Protein AF-A0A453MR40-F1 (afdb_monomer_lite)

Foldseek 3Di:
DLQVDPVLVVLLCVVPVCVVVADCVPFQVLLVVVLVVLVQDSVLSNVLCSLPVVSRRPDSVVLVVQLVVCVVLVAGRNPPCSSVLSSLCVPDDPVLQVVLLVLCCVLLVADSVLSSVLCNQCVNSSVDDSVVVNVLSVVLVVVVVVVVPDDDDDDDDDDDDDPNCSVNVSSVVRVDDDDPPPDDDDDDDD

Secondary structure (DSSP, 8-state):
--SSSHHHHHHHHHH-GGGTTS-IIIIIHHHHHHHHHTT--HHHHHHHHHH-THHHHS-HHHHHHHHHHHHHTT--TT-TTHHHHHHHHTT--HHHHHHHHHHHHHHHT--HHHHHHHHHH-GGGGGS-HHHHHHHHHHHHHHHHHTTT--S---------SSHHHHHHHHHHHTT--------------

Sequence (190 aa):
ALFGSSGKLLRVLDRSPYILSSNLERVVKPNAAFLRECRIGACDIAKLCVAQPRMLTSNVERVRAMAARAEGLGVPRGSRMFWRMLNALAFLREKDITAKVEYLKDTFRWSDAEVGIALCKAPMVLALSKDLLQRKSEFLISESCCQRRYSWRSSYAPTRKLHHNSLKTMQQRAKGKCRLDSDLHEARPV

Radius of gyration: 20.26 Å; chains: 1; bounding box: 56×51×45 Å

pLDDT: mean 71.68, std 19.92, range [25.48, 92.0]

InterPro domains:
  IPR003690 Trans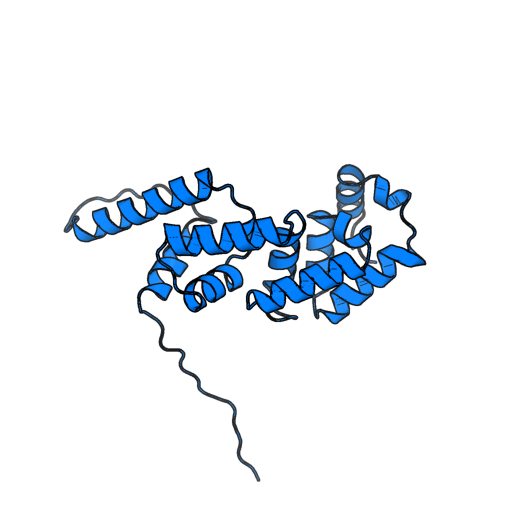cription termination factor, mitochondrial/chloroplastic [PF02536] (8-143)
  IPR003690 Transcription termination factor, mitochondrial/chloroplastic [PTHR13068] (3-143)
  IPR038538 MTERF superfamily, mitochondrial/chloroplastic [G3DSA:1.25.70.10] (2-182)

Structure (mmCIF, N/CA/C/O backbone):
data_AF-A0A453MR40-F1
#
_entry.id   AF-A0A453MR40-F1
#
loop_
_atom_site.group_PDB
_atom_site.id
_atom_site.type_symbol
_atom_site.label_atom_id
_atom_site.label_alt_id
_atom_site.label_comp_id
_atom_site.label_asym_id
_atom_site.label_entity_id
_atom_site.label_seq_id
_atom_site.pdbx_PDB_ins_code
_atom_site.Cartn_x
_atom_site.Cartn_y
_atom_site.Cartn_z
_atom_site.occupancy
_atom_site.B_iso_or_equiv
_atom_site.auth_seq_id
_atom_site.auth_comp_id
_atom_site.auth_asym_id
_atom_site.auth_atom_id
_atom_site.pdbx_PDB_model_num
ATOM 1 N N . ALA A 1 1 ? 4.589 2.406 -22.417 1.00 56.72 1 ALA A N 1
ATOM 2 C CA . ALA A 1 1 ? 5.678 2.913 -21.548 1.00 56.72 1 ALA A CA 1
ATOM 3 C C . ALA A 1 1 ? 5.191 3.054 -20.099 1.00 56.72 1 ALA A C 1
ATOM 5 O O . ALA A 1 1 ? 4.083 3.538 -19.907 1.00 56.72 1 ALA A O 1
ATOM 6 N N . LEU A 1 2 ? 5.976 2.632 -19.093 1.00 63.44 2 LEU A N 1
ATOM 7 C CA . LEU A 1 2 ? 5.562 2.563 -17.672 1.00 63.44 2 LEU A CA 1
ATOM 8 C C . LEU A 1 2 ? 5.270 3.940 -17.043 1.00 63.44 2 LEU A C 1
ATOM 10 O O . LEU A 1 2 ? 4.328 4.082 -16.271 1.00 63.44 2 LEU A O 1
ATOM 14 N N . PHE A 1 3 ? 6.053 4.962 -17.397 1.00 61.25 3 PHE A N 1
ATOM 15 C CA . PHE A 1 3 ? 5.954 6.292 -16.784 1.00 61.25 3 PHE A CA 1
ATOM 16 C C . PHE A 1 3 ? 5.063 7.268 -17.555 1.00 61.25 3 PHE A C 1
ATOM 18 O O . PHE A 1 3 ? 4.710 8.316 -17.020 1.00 61.25 3 PHE A O 1
ATOM 25 N N . GLY A 1 4 ? 4.667 6.938 -18.788 1.00 60.25 4 GLY A N 1
ATOM 26 C CA . GLY A 1 4 ? 3.773 7.736 -19.640 1.00 60.25 4 GLY A CA 1
ATOM 27 C C . GLY A 1 4 ? 4.265 9.143 -20.031 1.00 60.25 4 GLY A C 1
ATOM 28 O O . GLY A 1 4 ? 3.727 9.707 -20.971 1.00 60.25 4 GLY A O 1
ATOM 29 N N . SER A 1 5 ? 5.256 9.720 -19.339 1.00 76.12 5 SER A N 1
ATOM 30 C CA . SER A 1 5 ? 5.838 11.046 -19.590 1.00 76.12 5 SER A CA 1
ATOM 31 C C . SER A 1 5 ? 7.252 11.148 -19.000 1.00 76.12 5 SER A C 1
ATOM 33 O O . SER A 1 5 ? 7.517 10.606 -17.922 1.00 76.12 5 SER A O 1
ATOM 35 N N . SER A 1 6 ? 8.136 11.894 -19.671 1.00 72.44 6 SER A N 1
ATOM 36 C CA . SER A 1 6 ? 9.500 12.213 -19.219 1.00 72.44 6 SER A CA 1
ATOM 37 C C . SER A 1 6 ? 9.524 12.956 -17.878 1.00 72.44 6 SER A C 1
ATOM 39 O O . SER A 1 6 ? 10.352 12.654 -17.025 1.00 72.44 6 SER A O 1
ATOM 41 N N . GLY A 1 7 ? 8.558 13.841 -17.614 1.00 75.75 7 GLY A N 1
ATOM 42 C CA . GLY A 1 7 ? 8.479 14.565 -16.338 1.00 75.75 7 GLY A CA 1
ATOM 43 C C . GLY A 1 7 ? 8.205 13.658 -15.130 1.00 75.75 7 GLY A C 1
ATOM 44 O O . GLY A 1 7 ? 8.692 13.913 -14.030 1.00 75.75 7 GLY A O 1
ATOM 45 N N . LYS A 1 8 ? 7.460 12.558 -15.317 1.00 75.38 8 LYS A N 1
ATOM 46 C CA . LYS A 1 8 ? 7.252 11.549 -14.260 1.00 75.38 8 LYS A CA 1
ATOM 47 C C . LYS A 1 8 ? 8.508 10.717 -14.027 1.00 75.38 8 LYS A C 1
ATOM 49 O O . LYS A 1 8 ? 8.779 10.368 -12.884 1.00 75.38 8 LYS A O 1
ATOM 54 N N . LEU A 1 9 ? 9.263 10.432 -15.088 1.00 74.81 9 LEU A N 1
ATOM 55 C CA . LEU A 1 9 ? 10.545 9.743 -14.994 1.00 74.81 9 LEU A CA 1
ATOM 56 C C . LEU A 1 9 ? 11.568 10.585 -14.218 1.00 74.81 9 LEU A C 1
ATOM 58 O O . LEU A 1 9 ? 12.161 10.071 -13.279 1.00 74.81 9 LEU A O 1
ATOM 62 N N . LEU A 1 10 ? 11.701 11.881 -14.520 1.00 77.62 10 LEU A N 1
ATOM 63 C CA . LEU A 1 10 ? 12.615 12.780 -13.798 1.00 77.62 10 LEU A CA 1
ATOM 64 C C . LEU A 1 10 ? 12.312 12.830 -12.293 1.00 77.62 10 LEU A C 1
ATOM 66 O O . LEU A 1 10 ? 13.199 12.609 -11.481 1.00 77.62 10 LEU A O 1
ATOM 70 N N . ARG A 1 11 ? 11.037 12.973 -11.905 1.00 78.00 11 ARG A N 1
ATOM 71 C CA . ARG A 1 11 ? 10.636 12.949 -10.481 1.00 78.00 11 ARG A CA 1
ATOM 72 C C . ARG A 1 11 ? 10.986 11.643 -9.767 1.00 78.00 11 ARG A C 1
ATOM 74 O O . ARG A 1 11 ? 11.218 11.637 -8.559 1.00 78.00 11 ARG A O 1
ATOM 81 N N . VAL A 1 12 ? 10.941 10.529 -10.492 1.00 75.44 12 VAL A N 1
ATOM 82 C CA . VAL A 1 12 ? 11.302 9.207 -9.973 1.00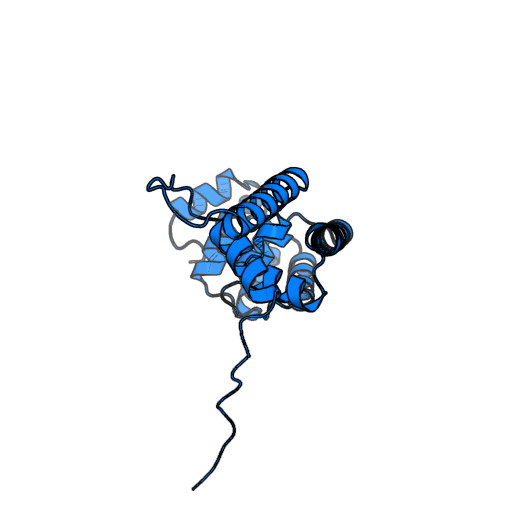 75.44 12 VAL A CA 1
ATOM 83 C C . VAL A 1 12 ? 12.816 9.107 -9.786 1.00 75.44 12 VAL A C 1
ATOM 85 O O . VAL A 1 12 ? 13.253 8.608 -8.751 1.00 75.44 12 VAL A O 1
ATOM 88 N N . LEU A 1 13 ? 13.591 9.625 -10.740 1.00 77.00 13 LEU A N 1
ATOM 89 C CA . LEU A 1 13 ? 15.051 9.672 -10.686 1.00 77.00 13 LEU A CA 1
ATOM 90 C C . LEU A 1 13 ? 15.554 10.578 -9.557 1.00 77.00 13 LEU A C 1
ATOM 92 O O . LEU A 1 13 ? 16.392 10.135 -8.778 1.00 77.00 13 LEU A O 1
ATOM 96 N N . ASP A 1 14 ? 14.967 11.765 -9.381 1.00 78.12 14 ASP A N 1
ATOM 97 C CA . ASP A 1 14 ? 15.307 12.682 -8.282 1.00 78.12 14 ASP A CA 1
ATOM 98 C C . ASP A 1 14 ? 15.091 12.036 -6.907 1.00 78.12 14 ASP A C 1
ATOM 100 O O . ASP A 1 14 ? 15.874 12.215 -5.977 1.00 78.12 14 ASP A O 1
ATOM 104 N N . ARG A 1 15 ? 14.012 11.256 -6.760 1.00 74.44 15 ARG A N 1
ATOM 105 C CA . ARG A 1 15 ? 13.682 10.573 -5.499 1.00 74.44 15 ARG A CA 1
ATOM 106 C C . ARG A 1 15 ? 14.429 9.262 -5.295 1.00 74.44 15 ARG A C 1
ATOM 108 O O . ARG A 1 15 ? 14.477 8.760 -4.171 1.00 74.44 15 ARG A O 1
ATOM 115 N N . SER A 1 16 ? 14.921 8.645 -6.362 1.00 72.81 16 SER A N 1
ATOM 116 C CA . SER A 1 16 ? 15.584 7.349 -6.302 1.00 72.81 16 SER A CA 1
ATOM 117 C C . SER A 1 16 ? 16.552 7.185 -7.473 1.00 72.81 16 SER A C 1
ATOM 119 O O . SER A 1 16 ? 16.237 6.492 -8.445 1.00 72.81 16 SER A O 1
ATOM 121 N N . PRO A 1 17 ? 17.763 7.757 -7.368 1.00 73.75 17 PRO A N 1
ATOM 122 C CA . PRO A 1 17 ? 18.781 7.622 -8.410 1.00 73.75 17 PRO A CA 1
ATOM 123 C C . PRO A 1 17 ? 19.182 6.154 -8.627 1.00 73.75 17 PRO A C 1
ATOM 125 O O . PRO A 1 17 ? 19.541 5.755 -9.732 1.00 73.75 17 PRO A O 1
ATOM 128 N N . TYR A 1 18 ? 19.010 5.312 -7.600 1.00 70.94 18 TYR A N 1
ATOM 129 C CA . TYR A 1 18 ? 19.238 3.866 -7.647 1.00 70.94 18 TYR A CA 1
ATOM 130 C C . TYR A 1 18 ? 18.374 3.114 -8.669 1.00 70.94 18 TYR A C 1
ATOM 132 O O . TYR A 1 18 ? 18.663 1.959 -8.968 1.00 70.94 18 TYR A O 1
ATOM 140 N N . ILE A 1 19 ? 17.320 3.722 -9.223 1.00 72.94 19 ILE A N 1
ATOM 141 C CA . ILE A 1 19 ? 16.582 3.116 -10.341 1.00 72.94 19 ILE A CA 1
ATOM 142 C C . ILE A 1 19 ? 17.479 2.913 -11.562 1.00 72.94 19 ILE A C 1
ATOM 144 O O . ILE A 1 19 ? 17.317 1.909 -12.248 1.00 72.94 19 ILE A O 1
ATOM 148 N N . LEU A 1 20 ? 18.441 3.810 -11.802 1.00 70.06 20 LEU A N 1
ATOM 149 C CA . LEU A 1 20 ? 19.370 3.701 -12.931 1.00 70.06 20 LEU A CA 1
ATOM 150 C C . LEU A 1 20 ? 20.374 2.560 -12.754 1.00 70.06 20 LEU 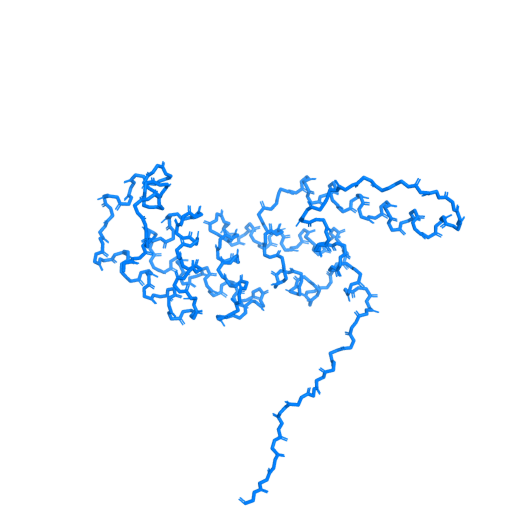A C 1
ATOM 152 O O . LEU A 1 20 ? 20.803 1.970 -13.738 1.00 70.06 20 LEU A O 1
ATOM 156 N N . SER A 1 21 ? 20.722 2.226 -11.509 1.00 73.00 21 SER A N 1
ATOM 157 C CA . SER A 1 21 ? 21.600 1.096 -11.188 1.00 73.00 21 SER A CA 1
ATOM 158 C C . SER A 1 21 ? 20.843 -0.212 -10.934 1.00 73.00 21 SER A C 1
ATOM 160 O O . SER A 1 21 ? 21.460 -1.263 -10.765 1.00 73.00 21 SER A O 1
ATOM 162 N N . SER A 1 22 ? 19.508 -0.179 -10.909 1.00 74.56 22 SER A N 1
ATOM 163 C CA . SER A 1 22 ? 18.678 -1.360 -10.674 1.00 74.56 22 SER A CA 1
ATOM 164 C C . SER A 1 22 ? 18.512 -2.182 -11.948 1.00 74.56 22 SER A C 1
ATOM 166 O O . SER A 1 22 ? 18.239 -1.652 -13.022 1.00 74.56 22 SER A O 1
ATOM 168 N N . ASN A 1 23 ? 18.604 -3.507 -11.827 1.00 78.31 23 ASN A N 1
ATOM 169 C CA . ASN A 1 23 ? 18.431 -4.393 -12.974 1.00 78.31 23 ASN A CA 1
ATOM 170 C C . ASN A 1 23 ? 16.964 -4.391 -13.452 1.00 78.31 23 ASN A C 1
ATOM 172 O O . ASN A 1 23 ? 16.067 -4.905 -12.775 1.00 78.31 23 ASN A O 1
ATOM 176 N N . LEU A 1 24 ? 16.732 -3.815 -14.634 1.00 77.00 24 LEU A N 1
ATOM 177 C CA . LEU A 1 24 ? 15.405 -3.666 -15.233 1.00 77.00 24 LEU A CA 1
ATOM 178 C C . LEU A 1 24 ? 14.707 -5.019 -15.451 1.00 77.00 24 LEU A C 1
ATOM 180 O O . LEU A 1 24 ? 13.532 -5.163 -15.116 1.00 77.00 24 LEU A O 1
ATOM 184 N N . GLU A 1 25 ? 15.433 -6.008 -15.974 1.00 78.00 25 GLU A N 1
ATOM 185 C CA . GLU A 1 25 ? 14.902 -7.334 -16.316 1.00 78.00 25 GLU A CA 1
ATOM 186 C C . GLU A 1 25 ? 14.615 -8.182 -15.078 1.00 78.00 25 GLU A C 1
ATOM 188 O O . GLU A 1 25 ? 13.590 -8.853 -15.004 1.00 78.00 25 GLU A O 1
ATOM 193 N N . ARG A 1 26 ? 15.506 -8.136 -14.083 1.00 81.38 26 ARG A N 1
ATOM 194 C CA . ARG A 1 26 ? 15.437 -9.016 -12.907 1.00 81.38 26 ARG A CA 1
ATOM 195 C C . ARG A 1 26 ? 14.636 -8.440 -11.744 1.00 81.38 26 ARG A C 1
ATOM 197 O O . ARG A 1 26 ? 14.205 -9.207 -10.892 1.00 81.38 26 ARG A O 1
ATOM 204 N N . VAL A 1 27 ? 14.459 -7.119 -11.671 1.00 82.12 27 VAL A N 1
ATOM 205 C CA . VAL A 1 27 ? 13.826 -6.460 -10.512 1.00 82.12 27 VAL A CA 1
ATOM 206 C C . VAL A 1 27 ? 12.611 -5.644 -10.935 1.00 82.12 27 VAL A C 1
ATOM 208 O O . VAL A 1 27 ? 11.498 -5.892 -10.472 1.00 82.12 27 VAL A O 1
ATOM 211 N N . VAL A 1 28 ? 12.786 -4.705 -11.865 1.00 82.06 28 VAL A N 1
ATOM 212 C CA . VAL A 1 28 ? 11.721 -3.754 -12.216 1.00 82.06 28 VAL A CA 1
ATOM 213 C C . VAL A 1 28 ? 10.576 -4.430 -12.972 1.00 82.06 28 VAL A C 1
ATOM 215 O O . VAL A 1 28 ? 9.414 -4.208 -12.629 1.00 82.06 28 VAL A O 1
ATOM 218 N N . LYS A 1 29 ? 10.872 -5.269 -13.976 1.00 85.06 29 LYS A N 1
ATOM 219 C CA . LYS A 1 29 ? 9.843 -5.996 -14.737 1.00 85.06 29 LYS A CA 1
ATOM 220 C C . LYS A 1 29 ? 9.042 -6.972 -13.860 1.00 85.06 29 LYS A C 1
ATOM 222 O O . LYS A 1 29 ? 7.815 -6.869 -13.903 1.00 85.06 29 LYS A O 1
ATOM 227 N N . PRO A 1 30 ? 9.657 -7.837 -13.025 1.00 87.75 30 PRO A N 1
ATOM 228 C CA . PRO A 1 30 ? 8.912 -8.715 -12.121 1.00 87.75 30 PRO A CA 1
ATOM 229 C C . PRO A 1 30 ? 8.043 -7.955 -11.118 1.00 87.75 30 PRO A C 1
ATOM 231 O O . PRO A 1 30 ? 6.887 -8.317 -10.920 1.00 87.75 30 PRO A O 1
ATOM 234 N N . ASN A 1 31 ? 8.540 -6.855 -10.542 1.00 89.12 31 ASN A N 1
ATOM 235 C CA . ASN A 1 31 ? 7.737 -6.024 -9.642 1.00 89.12 31 ASN A CA 1
ATOM 236 C C . ASN A 1 31 ? 6.547 -5.380 -10.363 1.00 89.12 31 ASN A C 1
ATOM 238 O O . ASN A 1 31 ? 5.429 -5.386 -9.851 1.00 89.12 31 ASN A O 1
ATOM 242 N N . ALA A 1 32 ? 6.757 -4.845 -11.568 1.00 86.62 32 ALA A N 1
ATOM 243 C CA . ALA A 1 32 ? 5.680 -4.263 -12.362 1.00 86.62 32 ALA A CA 1
ATOM 244 C C . ALA A 1 32 ? 4.645 -5.314 -12.803 1.00 86.62 32 ALA A C 1
ATOM 246 O O . ALA A 1 32 ? 3.452 -5.010 -12.826 1.00 86.62 32 ALA A O 1
ATOM 247 N N . ALA A 1 33 ? 5.084 -6.533 -13.131 1.00 89.19 33 ALA A N 1
ATOM 248 C CA . ALA A 1 33 ? 4.208 -7.659 -13.447 1.00 89.19 33 ALA A CA 1
ATOM 249 C C . ALA A 1 33 ? 3.369 -8.060 -12.227 1.00 89.19 33 ALA A C 1
ATOM 251 O O . ALA A 1 33 ? 2.144 -8.077 -12.314 1.00 89.19 33 ALA A O 1
ATOM 252 N N . PHE A 1 34 ? 3.999 -8.231 -11.064 1.00 91.00 34 PHE A N 1
ATOM 253 C CA . PHE A 1 34 ? 3.297 -8.558 -9.825 1.00 91.00 34 PHE A CA 1
ATOM 254 C C . PHE A 1 34 ? 2.255 -7.494 -9.434 1.00 91.00 34 PHE A C 1
ATOM 256 O O . PHE A 1 34 ? 1.124 -7.814 -9.076 1.00 91.00 34 PHE A O 1
ATOM 263 N N . LEU A 1 35 ? 2.574 -6.200 -9.566 1.00 90.00 35 LEU A N 1
ATOM 264 C CA . LEU A 1 35 ? 1.597 -5.134 -9.300 1.00 90.00 35 LEU A CA 1
ATOM 265 C C . LEU A 1 35 ? 0.383 -5.202 -10.248 1.00 90.00 35 LEU A C 1
ATOM 267 O O . LEU A 1 35 ? -0.729 -4.854 -9.844 1.00 90.00 35 LEU A O 1
ATOM 271 N N . ARG A 1 36 ? 0.566 -5.676 -11.488 1.00 90.00 36 ARG A N 1
ATOM 272 C CA . ARG A 1 36 ? -0.545 -5.942 -12.418 1.00 90.00 36 ARG A CA 1
ATOM 273 C C . ARG A 1 36 ? -1.338 -7.186 -12.021 1.00 90.00 36 ARG A C 1
ATOM 275 O O . ARG A 1 36 ? -2.561 -7.146 -12.109 1.00 90.00 36 ARG A O 1
ATOM 282 N N . GLU A 1 37 ? -0.686 -8.240 -11.531 1.00 91.38 37 GLU A N 1
ATOM 283 C CA . GLU A 1 37 ? -1.352 -9.430 -10.970 1.00 91.38 37 GLU A CA 1
ATOM 284 C C . GLU A 1 37 ? -2.221 -9.073 -9.754 1.00 91.38 37 GLU A C 1
ATOM 286 O O . GLU A 1 37 ? -3.325 -9.592 -9.595 1.00 91.38 37 GLU A O 1
ATOM 291 N N . CYS A 1 38 ? -1.802 -8.091 -8.949 1.00 88.38 38 CYS A N 1
ATOM 292 C CA . CYS A 1 38 ? -2.627 -7.487 -7.898 1.00 88.38 38 CYS A CA 1
ATOM 293 C C . CYS A 1 38 ? -3.810 -6.644 -8.423 1.00 88.38 38 CYS A C 1
ATOM 295 O O . CYS A 1 38 ? -4.484 -5.973 -7.635 1.00 88.38 38 CYS A O 1
ATOM 297 N N . ARG A 1 39 ? -4.067 -6.661 -9.737 1.00 90.81 39 ARG A N 1
ATOM 298 C CA . ARG A 1 39 ? -5.126 -5.920 -10.438 1.00 90.81 39 ARG A CA 1
ATOM 299 C C . ARG A 1 39 ? -5.032 -4.403 -10.247 1.00 90.81 39 ARG A C 1
ATOM 301 O O . ARG A 1 39 ? -6.043 -3.704 -10.249 1.00 90.81 39 ARG A O 1
ATOM 308 N N . ILE A 1 40 ? -3.819 -3.872 -10.083 1.00 89.50 40 ILE A N 1
ATOM 309 C CA . ILE A 1 40 ? -3.599 -2.425 -10.015 1.00 89.50 40 ILE A CA 1
ATOM 310 C C . ILE A 1 40 ? -3.545 -1.876 -11.443 1.00 89.50 40 ILE A C 1
ATOM 312 O O . ILE A 1 40 ? -2.735 -2.307 -12.264 1.00 89.50 40 ILE A O 1
ATOM 316 N N . GLY A 1 41 ? -4.400 -0.899 -11.749 1.00 86.62 41 GLY A N 1
ATOM 317 C CA . GLY A 1 41 ? -4.419 -0.262 -13.065 1.00 86.62 41 GLY A CA 1
ATOM 318 C C . GLY A 1 41 ? -3.109 0.469 -13.375 1.00 86.62 41 GLY A C 1
ATOM 319 O O . GLY A 1 41 ? -2.484 1.051 -12.489 1.00 86.62 41 GLY A O 1
ATOM 320 N N . ALA A 1 42 ? -2.707 0.513 -14.649 1.00 86.00 42 ALA A N 1
ATOM 321 C CA . ALA A 1 42 ? -1.435 1.112 -15.075 1.00 86.00 42 ALA A CA 1
ATOM 322 C C . ALA A 1 42 ? -1.245 2.573 -14.610 1.00 86.00 42 ALA A C 1
ATOM 324 O O . ALA A 1 42 ? -0.140 2.973 -14.247 1.00 86.00 42 ALA A O 1
ATOM 325 N N . CYS A 1 43 ? -2.326 3.360 -14.568 1.00 85.31 43 CYS A N 1
ATOM 326 C CA . CYS A 1 43 ? -2.302 4.733 -14.057 1.00 85.31 43 CYS A CA 1
ATOM 327 C C . CYS A 1 43 ? -1.953 4.792 -12.560 1.00 85.31 43 CYS A C 1
ATOM 329 O O . CYS A 1 43 ? -1.167 5.640 -12.135 1.00 85.31 43 CYS A O 1
ATOM 331 N N . ASP A 1 44 ? -2.500 3.877 -11.761 1.00 86.88 44 ASP A N 1
ATOM 332 C CA . ASP A 1 44 ? -2.244 3.817 -10.323 1.00 86.88 44 ASP A CA 1
ATOM 333 C C . ASP A 1 44 ? -0.877 3.201 -10.014 1.00 86.88 44 ASP A C 1
ATOM 335 O O . ASP A 1 44 ? -0.199 3.675 -9.105 1.00 86.88 44 ASP A O 1
ATOM 339 N N . ILE A 1 45 ? -0.404 2.253 -10.833 1.00 86.38 45 ILE A N 1
ATOM 340 C CA . ILE A 1 45 ? 0.993 1.796 -10.800 1.00 86.38 45 ILE A CA 1
ATOM 341 C C . ILE A 1 45 ? 1.927 2.985 -11.037 1.00 86.38 45 ILE A C 1
ATOM 343 O O . ILE A 1 45 ? 2.841 3.204 -10.248 1.00 86.38 45 ILE A O 1
ATOM 347 N N . ALA A 1 46 ? 1.683 3.809 -12.061 1.00 84.88 46 ALA A N 1
ATOM 348 C CA . ALA A 1 46 ? 2.518 4.979 -12.329 1.00 84.88 46 ALA A CA 1
ATOM 349 C C . ALA A 1 46 ? 2.522 5.974 -11.152 1.00 84.88 46 ALA A C 1
ATOM 351 O O . ALA A 1 46 ? 3.582 6.480 -10.782 1.00 84.88 46 ALA A O 1
ATOM 352 N N . LYS A 1 47 ? 1.365 6.226 -10.520 1.00 86.38 47 LYS A N 1
ATOM 353 C CA . LYS A 1 47 ? 1.285 7.060 -9.304 1.00 86.38 47 LYS A CA 1
ATOM 354 C C . LYS A 1 47 ? 2.075 6.453 -8.148 1.00 86.38 47 LYS A C 1
ATOM 356 O O . LYS A 1 47 ? 2.813 7.180 -7.489 1.00 86.38 47 LYS A O 1
ATOM 361 N N . LEU A 1 48 ? 1.949 5.144 -7.926 1.00 85.31 48 LEU A N 1
ATOM 362 C CA . LEU A 1 48 ? 2.689 4.421 -6.895 1.00 85.31 48 LEU A CA 1
ATOM 363 C C . LEU A 1 48 ? 4.199 4.500 -7.140 1.00 85.31 48 LEU A C 1
ATOM 365 O O . LEU A 1 48 ? 4.942 4.730 -6.199 1.00 85.31 48 LEU A O 1
ATOM 369 N N . CYS A 1 49 ? 4.652 4.395 -8.389 1.00 83.50 49 CYS A N 1
ATOM 370 C CA . CYS A 1 49 ? 6.072 4.484 -8.733 1.00 83.50 49 CYS A CA 1
ATOM 371 C C . CYS A 1 49 ? 6.636 5.896 -8.524 1.00 83.50 49 CYS A C 1
ATOM 373 O O . CYS A 1 49 ? 7.767 6.038 -8.078 1.00 83.50 49 CYS A O 1
ATOM 375 N N . VAL A 1 50 ? 5.851 6.943 -8.803 1.00 83.50 50 VAL A N 1
ATOM 376 C CA . VAL A 1 50 ? 6.248 8.337 -8.525 1.00 83.50 50 VAL A CA 1
ATOM 377 C C . VAL A 1 50 ? 6.264 8.620 -7.021 1.00 83.50 50 VAL A C 1
ATOM 379 O O . VAL A 1 50 ? 7.175 9.279 -6.518 1.00 83.50 50 VAL A O 1
ATOM 382 N N . ALA A 1 51 ? 5.258 8.134 -6.290 1.00 82.88 51 ALA A N 1
ATOM 383 C CA . ALA A 1 51 ? 5.184 8.303 -4.844 1.00 82.88 51 ALA A CA 1
ATOM 384 C C . ALA A 1 51 ? 6.307 7.533 -4.140 1.00 82.88 51 ALA A C 1
ATOM 386 O O . ALA A 1 51 ? 6.991 8.099 -3.288 1.00 82.88 51 ALA A O 1
ATOM 387 N N . GLN A 1 52 ? 6.517 6.287 -4.564 1.00 84.25 52 GLN A N 1
ATOM 388 C CA . GLN A 1 52 ? 7.426 5.325 -3.973 1.00 84.25 52 GLN A CA 1
ATOM 389 C C . GLN A 1 52 ? 8.220 4.557 -5.046 1.00 84.25 52 GLN A C 1
ATOM 391 O O . GLN A 1 52 ? 7.918 3.399 -5.350 1.00 84.25 52 GLN A O 1
ATOM 396 N N . PRO A 1 53 ? 9.307 5.149 -5.571 1.00 80.75 53 PRO A N 1
ATOM 397 C CA . PRO A 1 53 ? 10.177 4.501 -6.556 1.00 80.75 53 PRO A CA 1
ATOM 398 C C . PRO A 1 53 ? 10.738 3.150 -6.095 1.00 80.75 53 PRO A C 1
ATOM 400 O O . PRO A 1 53 ? 10.886 2.220 -6.887 1.00 80.75 53 PRO A O 1
ATOM 403 N N . ARG A 1 54 ? 10.969 3.011 -4.779 1.00 81.12 54 ARG A N 1
ATOM 404 C CA . ARG A 1 54 ? 11.443 1.771 -4.149 1.00 81.12 54 ARG A CA 1
ATOM 405 C C . ARG A 1 54 ? 10.526 0.574 -4.378 1.00 81.12 54 ARG A C 1
ATOM 407 O O . ARG A 1 54 ? 10.987 -0.552 -4.236 1.00 81.12 54 ARG A O 1
ATOM 414 N N . MET A 1 55 ? 9.264 0.784 -4.754 1.00 82.75 55 MET A N 1
ATOM 415 C CA . MET A 1 55 ? 8.375 -0.320 -5.112 1.00 82.75 55 MET A CA 1
ATOM 416 C C . MET A 1 55 ? 8.838 -1.092 -6.345 1.00 82.75 55 MET A C 1
ATOM 418 O O . MET A 1 55 ? 8.549 -2.278 -6.453 1.00 82.75 55 MET A O 1
ATOM 422 N N . LEU A 1 56 ? 9.561 -0.436 -7.254 1.00 80.00 56 LEU A N 1
ATOM 423 C CA . LEU A 1 56 ? 10.092 -1.072 -8.455 1.00 80.00 56 LEU A CA 1
ATOM 424 C C . LEU A 1 56 ? 11.486 -1.661 -8.253 1.00 80.00 56 LEU A C 1
ATOM 426 O O . LEU A 1 56 ? 11.859 -2.557 -9.000 1.00 80.00 56 LEU A O 1
ATOM 430 N N . THR A 1 57 ? 12.242 -1.177 -7.267 1.00 81.94 57 THR A N 1
ATOM 431 C CA . THR A 1 57 ? 13.638 -1.584 -7.033 1.00 81.94 57 THR A CA 1
ATOM 432 C C . THR A 1 57 ? 13.824 -2.515 -5.838 1.00 81.94 57 THR A C 1
ATOM 434 O O . THR A 1 57 ? 14.914 -3.041 -5.630 1.00 81.94 57 THR A O 1
ATOM 437 N N . SER A 1 58 ? 12.777 -2.746 -5.043 1.00 82.75 58 SER A N 1
ATOM 438 C CA . SER A 1 58 ? 12.819 -3.694 -3.926 1.00 82.75 58 SER A CA 1
ATOM 439 C C . SER A 1 58 ? 12.771 -5.143 -4.407 1.00 82.75 58 SER A C 1
ATOM 441 O O . SER A 1 58 ? 12.303 -5.440 -5.502 1.00 82.75 58 SER A O 1
ATOM 443 N N . ASN A 1 59 ? 13.202 -6.068 -3.549 1.00 84.56 59 ASN A N 1
ATOM 444 C CA . ASN A 1 59 ? 12.982 -7.495 -3.767 1.00 84.56 59 ASN A CA 1
ATOM 445 C C . ASN A 1 59 ? 11.471 -7.784 -3.904 1.00 84.56 59 ASN A C 1
ATOM 447 O O . ASN A 1 59 ? 10.682 -7.336 -3.066 1.00 84.56 59 ASN A O 1
ATOM 451 N N . VAL A 1 60 ? 11.090 -8.547 -4.931 1.00 85.94 60 VAL A N 1
ATOM 452 C CA . VAL A 1 60 ? 9.697 -8.918 -5.221 1.00 85.94 60 VAL A CA 1
ATOM 453 C C . VAL A 1 60 ? 9.008 -9.620 -4.050 1.00 85.94 60 VAL A C 1
ATOM 455 O O . VAL A 1 60 ? 7.841 -9.343 -3.787 1.00 85.94 60 VAL A O 1
ATOM 458 N N . GLU A 1 61 ? 9.723 -10.421 -3.256 1.00 88.56 61 GLU A N 1
ATOM 459 C CA . GLU A 1 61 ? 9.159 -11.078 -2.069 1.00 88.56 61 GLU A CA 1
ATOM 460 C C . GLU A 1 61 ? 8.732 -10.066 -1.002 1.00 88.56 61 GLU A C 1
ATOM 462 O O . GLU A 1 61 ? 7.709 -10.238 -0.341 1.00 88.56 61 GLU A O 1
ATOM 467 N N . ARG A 1 62 ? 9.452 -8.942 -0.876 1.00 86.75 62 ARG A N 1
ATOM 468 C CA . ARG A 1 62 ? 9.030 -7.851 0.018 1.00 86.75 62 ARG A CA 1
ATOM 469 C C . ARG A 1 62 ? 7.749 -7.200 -0.485 1.00 86.75 62 ARG A C 1
ATOM 471 O O . ARG A 1 62 ? 6.888 -6.849 0.317 1.00 86.75 62 ARG A O 1
ATOM 478 N N . VAL A 1 63 ? 7.619 -7.038 -1.801 1.00 88.50 63 VAL A N 1
ATOM 479 C CA . VAL A 1 63 ? 6.410 -6.485 -2.425 1.00 88.50 63 VAL A CA 1
ATOM 480 C C . VAL A 1 63 ? 5.220 -7.428 -2.233 1.00 88.50 63 VAL A C 1
ATOM 482 O O . VAL A 1 63 ? 4.141 -6.971 -1.855 1.00 88.50 63 VAL A O 1
ATOM 485 N N . ARG A 1 64 ? 5.430 -8.741 -2.381 1.00 91.19 64 ARG A N 1
ATOM 486 C CA . ARG A 1 64 ? 4.424 -9.775 -2.095 1.00 91.19 64 ARG A CA 1
ATOM 487 C C . ARG A 1 64 ? 4.001 -9.788 -0.634 1.00 91.19 64 ARG A C 1
ATOM 489 O O . ARG A 1 64 ? 2.807 -9.787 -0.356 1.00 91.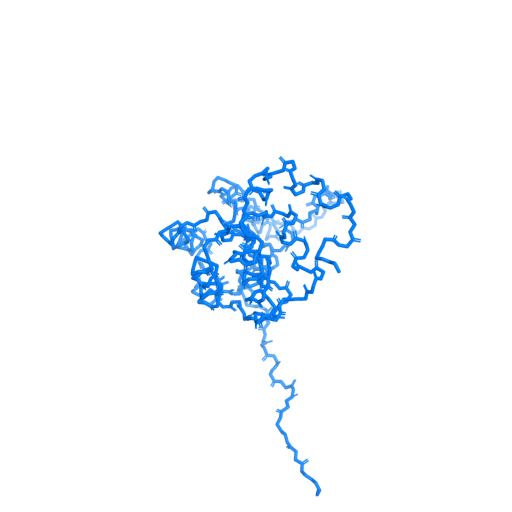19 64 ARG A O 1
ATOM 496 N N . ALA A 1 65 ? 4.952 -9.721 0.296 1.00 91.31 65 ALA A N 1
ATOM 497 C CA . ALA A 1 65 ? 4.650 -9.654 1.723 1.00 91.31 65 ALA A CA 1
ATOM 498 C C . ALA A 1 65 ? 3.815 -8.410 2.074 1.00 91.31 65 ALA A C 1
ATOM 500 O O . ALA A 1 65 ? 2.889 -8.492 2.877 1.00 91.31 65 ALA A O 1
ATOM 501 N N . MET A 1 66 ? 4.092 -7.258 1.452 1.00 90.44 66 MET A N 1
ATOM 502 C CA . MET A 1 66 ? 3.264 -6.057 1.620 1.00 90.44 66 MET A CA 1
ATOM 503 C C . MET A 1 66 ? 1.858 -6.227 1.038 1.00 90.44 66 MET A C 1
ATOM 505 O O . MET A 1 66 ? 0.895 -5.785 1.662 1.00 90.44 66 MET A O 1
ATOM 509 N N . ALA A 1 67 ? 1.723 -6.879 -0.119 1.00 91.06 67 ALA A N 1
ATOM 510 C CA . ALA A 1 67 ? 0.420 -7.189 -0.701 1.00 91.06 67 ALA A CA 1
ATOM 511 C C . ALA A 1 67 ? -0.401 -8.125 0.201 1.00 91.06 67 ALA A C 1
ATOM 513 O O . ALA A 1 67 ? -1.554 -7.817 0.488 1.00 91.06 67 ALA A O 1
ATOM 514 N N . ALA A 1 68 ? 0.213 -9.186 0.734 1.00 92.00 68 ALA A N 1
ATOM 515 C CA . ALA A 1 68 ? -0.436 -10.101 1.674 1.00 92.00 68 ALA A CA 1
ATOM 516 C C . ALA A 1 68 ? -0.898 -9.384 2.955 1.00 92.00 68 ALA A C 1
ATOM 518 O O . ALA A 1 68 ? -1.994 -9.625 3.451 1.00 92.00 68 ALA A O 1
ATOM 519 N N . ARG A 1 69 ? -0.102 -8.437 3.467 1.00 90.75 69 ARG A N 1
ATOM 520 C CA . ARG A 1 69 ? -0.496 -7.607 4.618 1.00 90.75 69 ARG A CA 1
ATOM 521 C C . ARG A 1 69 ? -1.657 -6.681 4.296 1.00 90.75 69 ARG A C 1
ATOM 523 O O . ARG A 1 69 ? -2.539 -6.520 5.127 1.00 90.75 69 ARG A O 1
ATOM 530 N N . ALA A 1 70 ? -1.668 -6.069 3.114 1.00 91.31 70 ALA A N 1
ATOM 531 C CA . ALA A 1 70 ? -2.786 -5.233 2.689 1.00 91.31 70 ALA A CA 1
ATOM 532 C C . ALA A 1 70 ? -4.101 -6.033 2.658 1.00 91.31 70 ALA A C 1
ATOM 534 O O . ALA A 1 70 ? -5.125 -5.532 3.120 1.00 91.31 70 ALA A O 1
ATOM 535 N N . GLU A 1 71 ? -4.047 -7.283 2.191 1.00 90.50 71 GLU A N 1
ATOM 536 C CA . GLU A 1 71 ? -5.185 -8.209 2.213 1.00 90.50 71 GLU A CA 1
ATOM 537 C C . GLU A 1 71 ? -5.581 -8.604 3.639 1.00 90.50 71 GLU A C 1
ATOM 539 O O . GLU A 1 71 ? -6.761 -8.546 3.972 1.00 90.50 71 GLU A O 1
ATOM 544 N N . GLY A 1 72 ? -4.610 -8.911 4.507 1.00 88.00 72 GLY A N 1
ATOM 545 C CA . GLY A 1 72 ? -4.856 -9.200 5.925 1.00 88.00 72 GLY A CA 1
ATOM 546 C C . GLY A 1 72 ? -5.465 -8.026 6.703 1.00 88.00 72 GLY A C 1
ATOM 547 O O . GLY A 1 72 ? -6.206 -8.234 7.656 1.00 88.00 72 GLY A O 1
ATOM 548 N N . LEU A 1 73 ? -5.221 -6.786 6.264 1.00 86.50 73 LEU A N 1
ATOM 549 C CA . LEU A 1 73 ? -5.862 -5.572 6.790 1.00 86.50 73 LEU A CA 1
ATOM 550 C C . LEU A 1 73 ? -7.241 -5.291 6.161 1.00 86.50 73 LEU A C 1
ATOM 552 O O . LEU A 1 73 ? -7.815 -4.221 6.375 1.00 86.50 73 LEU A O 1
ATOM 556 N N . GLY A 1 74 ? -7.763 -6.228 5.366 1.00 85.69 74 GLY A N 1
ATOM 557 C CA . GLY A 1 74 ? -9.093 -6.176 4.767 1.00 85.69 74 GLY A CA 1
ATOM 558 C C . GLY A 1 74 ? -9.170 -5.456 3.422 1.00 85.69 74 GLY A C 1
ATOM 559 O O . GLY A 1 74 ? -10.272 -5.272 2.912 1.00 85.69 74 GLY A O 1
ATOM 560 N N . VAL A 1 75 ? -8.047 -5.038 2.819 1.00 87.44 75 VAL A N 1
ATOM 561 C CA . VAL A 1 75 ? -8.057 -4.344 1.519 1.00 87.44 75 VAL A CA 1
ATOM 562 C C . VAL A 1 75 ? -7.892 -5.352 0.379 1.00 87.44 75 VAL A C 1
ATOM 564 O O . VAL A 1 75 ? -6.775 -5.819 0.147 1.00 87.44 75 VAL A O 1
ATOM 567 N N . PRO A 1 76 ? -8.951 -5.665 -0.391 1.00 87.38 76 PRO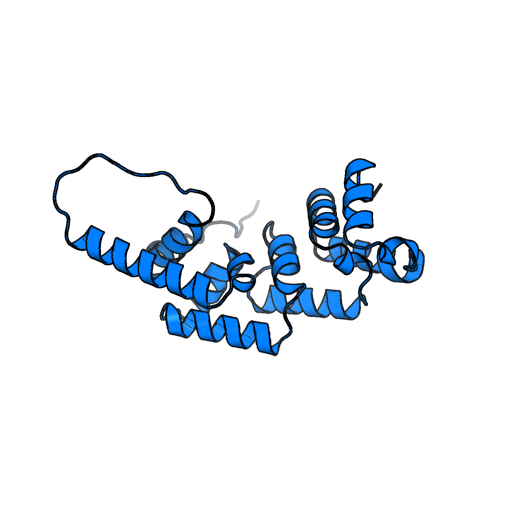 A N 1
ATOM 568 C CA . PRO A 1 76 ? -8.854 -6.660 -1.450 1.00 87.38 76 PRO A CA 1
ATOM 569 C C . PRO A 1 76 ? -8.024 -6.149 -2.634 1.00 87.38 76 PRO A C 1
ATOM 571 O O . PRO A 1 76 ? -8.062 -4.960 -2.988 1.00 87.38 76 PRO A O 1
ATOM 574 N N . ARG A 1 77 ? -7.315 -7.070 -3.300 1.00 88.62 77 ARG A N 1
ATOM 575 C CA . ARG A 1 77 ? -6.653 -6.813 -4.591 1.00 88.62 77 ARG A CA 1
ATOM 576 C C . ARG A 1 77 ? -7.665 -6.291 -5.614 1.00 88.62 77 ARG A C 1
ATOM 578 O O . ARG A 1 77 ? -8.825 -6.691 -5.630 1.00 88.62 77 ARG A O 1
ATOM 585 N N . GLY A 1 78 ? -7.232 -5.372 -6.471 1.00 83.44 78 GLY A N 1
ATOM 586 C CA . GLY A 1 78 ? -8.104 -4.707 -7.446 1.00 83.44 78 GLY A CA 1
ATOM 587 C C . GLY A 1 78 ? -8.995 -3.594 -6.885 1.00 83.44 78 GLY A C 1
ATOM 588 O O . GLY A 1 78 ? -9.588 -2.847 -7.663 1.00 83.44 78 GLY A O 1
ATOM 589 N N . SER A 1 79 ? -9.053 -3.398 -5.562 1.00 85.44 79 SER A N 1
ATOM 590 C CA . SER A 1 79 ? -9.663 -2.190 -5.003 1.00 85.44 79 SER A CA 1
ATOM 591 C C . SER A 1 79 ? -8.878 -0.947 -5.423 1.00 85.44 79 SER A C 1
ATOM 593 O O . SER A 1 79 ? -7.645 -0.923 -5.398 1.00 85.44 79 SER A O 1
ATOM 595 N N . ARG A 1 80 ? -9.588 0.157 -5.691 1.00 83.75 80 ARG A N 1
ATOM 596 C CA . ARG A 1 80 ? -8.972 1.478 -5.928 1.00 83.75 80 ARG A CA 1
ATOM 597 C C . ARG A 1 80 ? -8.106 1.956 -4.754 1.00 83.75 80 ARG A C 1
ATOM 599 O O . ARG A 1 80 ? -7.282 2.852 -4.932 1.00 83.75 80 ARG A O 1
ATOM 606 N N . MET A 1 81 ? -8.287 1.381 -3.564 1.00 86.19 81 MET A N 1
ATOM 607 C CA . MET A 1 81 ? -7.503 1.698 -2.366 1.00 86.19 81 MET A CA 1
ATOM 608 C C . MET A 1 81 ? -6.259 0.822 -2.201 1.00 86.19 81 MET A C 1
ATOM 610 O O . MET A 1 81 ? -5.392 1.170 -1.403 1.00 86.19 81 MET A O 1
ATOM 614 N N . PHE A 1 82 ? -6.117 -0.255 -2.978 1.00 89.25 82 PHE A N 1
ATOM 615 C CA . PHE A 1 82 ? -5.020 -1.209 -2.821 1.00 89.25 82 PHE A CA 1
ATOM 616 C C . PHE A 1 82 ? -3.651 -0.553 -3.044 1.00 89.25 82 PHE A C 1
ATOM 618 O O . PHE A 1 82 ? -2.764 -0.660 -2.203 1.00 89.25 82 PHE A O 1
ATOM 625 N N . TRP A 1 83 ? -3.495 0.246 -4.106 1.00 89.31 83 TRP A N 1
ATOM 626 C CA . TRP A 1 83 ? -2.238 0.970 -4.345 1.00 89.31 83 TRP A CA 1
ATOM 627 C C . TRP A 1 83 ? -1.932 2.006 -3.249 1.00 89.31 83 TRP A C 1
ATOM 629 O O . TRP A 1 83 ? -0.770 2.217 -2.907 1.00 89.31 83 TRP A O 1
ATOM 639 N N . ARG A 1 84 ? -2.964 2.641 -2.667 1.00 89.06 84 ARG A N 1
ATOM 640 C CA . ARG A 1 84 ? -2.798 3.586 -1.550 1.00 89.06 84 ARG A CA 1
ATOM 641 C C . ARG A 1 84 ? -2.374 2.869 -0.275 1.00 89.06 84 ARG A C 1
ATOM 643 O O . ARG A 1 84 ? -1.575 3.419 0.476 1.00 89.06 84 ARG A O 1
ATOM 650 N N . MET A 1 85 ? -2.883 1.658 -0.054 1.00 91.12 85 MET A N 1
ATOM 651 C CA . MET A 1 85 ? -2.455 0.799 1.044 1.00 91.12 85 MET A CA 1
ATOM 652 C C . MET A 1 85 ? -0.999 0.377 0.868 1.00 91.12 85 MET A C 1
ATOM 654 O O . MET A 1 85 ? -0.203 0.612 1.769 1.00 91.12 85 MET A O 1
ATOM 658 N N . LEU A 1 86 ? -0.601 -0.107 -0.312 1.00 90.94 86 LEU A N 1
ATOM 659 C CA . LEU A 1 86 ? 0.808 -0.414 -0.590 1.00 90.94 86 LEU A CA 1
ATOM 660 C C . LEU A 1 86 ? 1.723 0.797 -0.362 1.00 90.94 86 LEU A C 1
ATOM 662 O O . LEU A 1 86 ? 2.781 0.666 0.249 1.00 90.94 86 LEU A O 1
ATOM 666 N N . ASN A 1 87 ? 1.295 1.988 -0.788 1.00 89.00 87 ASN A N 1
ATOM 667 C CA . ASN A 1 87 ? 2.035 3.222 -0.537 1.00 89.00 87 ASN A CA 1
ATOM 668 C C . ASN A 1 87 ? 2.176 3.533 0.966 1.00 89.00 87 ASN A C 1
ATOM 670 O O . ASN A 1 87 ? 3.242 3.954 1.406 1.00 89.00 87 ASN A O 1
ATOM 674 N N . ALA A 1 88 ? 1.125 3.315 1.762 1.00 87.56 88 ALA A N 1
ATOM 675 C CA . ALA A 1 88 ? 1.167 3.520 3.211 1.00 87.56 88 ALA A CA 1
ATOM 676 C C . ALA A 1 88 ? 2.067 2.494 3.923 1.00 87.56 88 ALA A C 1
ATOM 678 O O . ALA A 1 88 ? 2.760 2.838 4.880 1.00 87.56 88 ALA A O 1
ATOM 679 N N . LEU A 1 89 ? 2.084 1.249 3.440 1.00 89.25 89 LEU A N 1
ATOM 680 C CA . LEU A 1 89 ? 2.875 0.158 4.011 1.00 89.25 89 LEU A CA 1
ATOM 681 C C . LEU A 1 89 ? 4.356 0.198 3.612 1.00 89.25 89 LEU A C 1
ATOM 683 O O . LEU A 1 89 ? 5.173 -0.405 4.300 1.00 89.25 89 LEU A O 1
ATOM 687 N N . ALA A 1 90 ? 4.724 0.929 2.555 1.00 85.62 90 ALA A N 1
ATOM 688 C CA . ALA A 1 90 ? 6.069 0.916 1.971 1.00 85.62 90 ALA A CA 1
ATOM 689 C C . ALA A 1 90 ? 7.223 1.216 2.950 1.00 85.62 90 ALA A C 1
ATOM 691 O O . ALA A 1 90 ? 8.370 0.850 2.679 1.00 85.62 90 ALA A O 1
ATOM 692 N N . PHE A 1 91 ? 6.937 1.885 4.071 1.00 78.56 91 PHE A N 1
ATOM 693 C CA . PHE A 1 91 ? 7.917 2.245 5.102 1.00 78.56 91 PHE A CA 1
ATOM 694 C C . PHE A 1 91 ? 7.723 1.547 6.442 1.00 78.56 91 PHE A C 1
ATOM 696 O O . PHE A 1 91 ? 8.508 1.777 7.360 1.00 78.56 91 PHE A O 1
ATOM 703 N N . LEU A 1 92 ? 6.694 0.717 6.578 1.00 84.50 92 LEU A N 1
ATOM 704 C CA . LEU A 1 92 ? 6.338 0.118 7.853 1.00 84.50 92 LEU A CA 1
ATOM 705 C C . LEU A 1 92 ? 6.812 -1.331 7.910 1.00 84.50 92 LEU A C 1
ATOM 707 O O . LEU A 1 92 ? 6.571 -2.123 6.997 1.00 84.50 92 LEU A O 1
ATOM 711 N N . ARG A 1 93 ? 7.475 -1.696 9.010 1.00 86.31 93 ARG A N 1
ATOM 712 C CA . ARG A 1 93 ? 7.731 -3.106 9.329 1.00 86.31 93 ARG A CA 1
ATOM 713 C C . ARG A 1 93 ? 6.479 -3.706 9.953 1.00 86.31 93 ARG A C 1
ATOM 715 O O . ARG A 1 93 ? 5.596 -2.990 10.405 1.00 86.31 93 ARG A O 1
ATOM 722 N N . GLU A 1 94 ? 6.432 -5.030 10.041 1.00 86.62 94 GLU A N 1
ATOM 723 C CA . GLU A 1 94 ? 5.265 -5.747 10.582 1.00 86.62 94 GLU A CA 1
ATOM 724 C C . GLU A 1 94 ? 4.878 -5.284 11.974 1.00 86.62 94 GLU A C 1
ATOM 726 O O . GLU A 1 94 ? 3.765 -4.823 12.187 1.00 86.62 94 GLU A O 1
ATOM 731 N N . LYS A 1 95 ? 5.861 -5.281 12.873 1.00 87.44 95 LYS A N 1
ATOM 732 C CA . LYS A 1 95 ? 5.695 -4.802 14.240 1.00 87.44 95 LYS A CA 1
ATOM 733 C C . LYS A 1 95 ? 5.191 -3.361 14.314 1.00 87.44 95 LYS A C 1
ATOM 735 O O . LYS A 1 95 ? 4.419 -3.039 15.207 1.00 87.44 95 LYS A O 1
ATOM 740 N N . ASP A 1 96 ? 5.599 -2.505 13.373 1.00 88.56 96 ASP A N 1
ATOM 741 C CA . ASP A 1 96 ? 5.178 -1.104 13.354 1.00 88.56 96 ASP A CA 1
ATOM 742 C C . ASP A 1 96 ? 3.720 -0.984 12.876 1.00 88.56 96 ASP A C 1
ATOM 744 O O . ASP A 1 96 ? 2.986 -0.128 13.362 1.00 88.56 96 ASP A O 1
ATOM 748 N N . ILE A 1 97 ? 3.287 -1.853 11.953 1.00 88.69 97 ILE A N 1
ATOM 749 C CA . ILE A 1 97 ? 1.891 -1.939 11.500 1.00 88.69 97 ILE A CA 1
ATOM 750 C C . ILE A 1 97 ? 1.016 -2.417 12.655 1.00 88.69 97 ILE A C 1
ATOM 752 O O . ILE A 1 97 ? 0.073 -1.717 13.011 1.00 88.69 97 ILE A O 1
ATOM 756 N N . THR A 1 98 ? 1.354 -3.550 13.275 1.00 90.56 98 THR A N 1
ATOM 757 C CA . THR A 1 98 ? 0.587 -4.117 14.394 1.00 90.56 98 THR A CA 1
ATOM 758 C C . THR A 1 98 ? 0.486 -3.122 15.545 1.00 90.56 98 THR A C 1
ATOM 760 O O . THR A 1 98 ? -0.612 -2.822 15.999 1.00 90.56 98 THR A O 1
ATOM 763 N N . ALA A 1 99 ? 1.602 -2.502 15.944 1.00 91.25 99 ALA A N 1
ATOM 764 C CA . ALA A 1 99 ? 1.596 -1.490 16.999 1.00 91.25 99 ALA A CA 1
ATOM 765 C C . ALA A 1 99 ? 0.737 -0.262 16.649 1.00 91.25 99 ALA A C 1
ATOM 767 O O . ALA A 1 99 ? 0.148 0.351 17.538 1.00 91.25 99 ALA A O 1
ATOM 768 N N . LYS A 1 100 ? 0.658 0.127 15.368 1.00 88.50 100 LYS A N 1
ATOM 769 C CA . LYS A 1 100 ? -0.224 1.220 14.932 1.00 88.50 100 LYS A CA 1
ATOM 770 C C . LYS A 1 100 ? -1.691 0.814 14.912 1.00 88.50 100 LYS A C 1
ATOM 772 O O . LYS A 1 100 ? -2.527 1.634 15.272 1.00 88.50 100 LYS A O 1
ATOM 777 N N . VAL A 1 101 ? -2.001 -0.406 14.487 1.00 89.12 101 VAL A N 1
ATOM 778 C CA . VAL A 1 101 ? -3.368 -0.942 14.487 1.00 89.12 101 VAL A CA 1
ATOM 779 C C . VAL A 1 101 ? -3.902 -1.012 15.915 1.00 89.12 101 VAL A C 1
ATOM 781 O O . VAL A 1 101 ? -4.961 -0.448 16.177 1.00 89.12 101 VAL A O 1
ATOM 784 N N . GLU A 1 102 ? -3.134 -1.579 16.846 1.00 90.56 102 GLU A N 1
ATOM 785 C CA . GLU A 1 102 ? -3.507 -1.629 18.266 1.00 90.56 102 GLU A CA 1
ATOM 786 C C . GLU A 1 102 ? -3.650 -0.225 18.864 1.00 90.56 102 GLU A C 1
ATOM 788 O O . GLU A 1 102 ? -4.663 0.089 19.478 1.00 90.56 102 GLU A O 1
ATOM 793 N N . TYR A 1 103 ? -2.729 0.695 18.557 1.00 88.00 103 TYR A N 1
ATOM 794 C CA . TYR A 1 103 ? -2.867 2.088 18.989 1.00 88.00 103 TYR A CA 1
ATOM 795 C C . TYR A 1 103 ? -4.163 2.752 18.488 1.00 88.00 103 TYR A C 1
ATOM 797 O O . TYR A 1 103 ? -4.779 3.532 19.217 1.00 88.00 103 TYR A O 1
ATOM 805 N N . LEU A 1 104 ? -4.593 2.474 17.251 1.00 85.56 104 LEU A N 1
ATOM 806 C CA . LEU A 1 104 ? -5.863 2.985 16.723 1.00 85.56 104 LEU A CA 1
ATOM 807 C C . LEU A 1 104 ? -7.062 2.363 17.447 1.00 85.56 104 LEU A C 1
ATOM 809 O O . LEU A 1 104 ? -8.003 3.091 17.767 1.00 85.56 104 LEU A O 1
ATOM 813 N N . LYS A 1 105 ? -7.016 1.056 17.726 1.00 87.69 105 LYS A N 1
ATOM 814 C CA . LYS A 1 105 ? -8.040 0.355 18.511 1.00 87.69 105 LYS A CA 1
ATOM 815 C C . LYS A 1 105 ? -8.184 0.988 19.887 1.00 87.69 105 LYS A C 1
ATOM 817 O O . LYS A 1 105 ? -9.282 1.414 20.229 1.00 87.69 105 LYS A O 1
ATOM 822 N N . ASP A 1 106 ? -7.083 1.176 20.605 1.00 87.69 106 ASP A N 1
ATOM 823 C CA . ASP A 1 106 ? -7.085 1.748 21.953 1.00 87.69 106 ASP A CA 1
ATOM 824 C C . ASP A 1 106 ? -7.550 3.209 21.966 1.00 87.69 106 ASP A C 1
ATOM 826 O O . ASP A 1 106 ? -8.437 3.587 22.734 1.00 87.69 106 ASP A O 1
ATOM 830 N N . THR A 1 107 ? -6.996 4.036 21.072 1.00 81.88 107 THR A N 1
ATOM 831 C CA . THR A 1 107 ? -7.257 5.487 21.041 1.00 81.88 107 THR A CA 1
ATOM 832 C C . THR A 1 107 ? -8.700 5.805 20.663 1.00 81.88 107 THR A C 1
ATOM 834 O O . THR A 1 107 ? -9.304 6.729 21.209 1.00 81.88 107 THR A O 1
ATOM 837 N N . PHE A 1 108 ? -9.265 5.068 19.705 1.00 77.69 108 PHE A N 1
ATOM 838 C CA . PHE A 1 108 ? -10.619 5.318 19.208 1.00 77.69 108 PHE A CA 1
ATOM 839 C C . PHE A 1 108 ? -11.670 4.371 19.797 1.00 77.69 108 PHE A C 1
ATOM 841 O O . PHE A 1 108 ? -12.859 4.550 19.517 1.00 77.69 108 PHE A O 1
ATOM 848 N N . ARG A 1 109 ? -11.239 3.411 20.628 1.00 84.31 109 ARG A N 1
ATOM 849 C CA . ARG A 1 109 ? -12.031 2.284 21.147 1.00 84.31 109 ARG A CA 1
ATOM 850 C C . ARG A 1 109 ? -12.749 1.526 20.030 1.00 84.31 109 ARG A C 1
ATOM 852 O O . ARG A 1 109 ? -13.931 1.218 20.145 1.00 84.31 109 ARG A O 1
ATOM 859 N N . TRP A 1 110 ? -12.038 1.310 18.926 1.00 85.50 110 TRP A N 1
ATOM 860 C CA . TRP A 1 110 ? -12.546 0.590 17.762 1.00 85.50 110 TRP A CA 1
ATOM 861 C C . TRP A 1 110 ? -12.387 -0.922 17.935 1.00 85.50 110 TRP A C 1
ATOM 863 O O . TRP A 1 110 ? -11.362 -1.399 18.416 1.00 85.50 110 TRP A O 1
ATOM 873 N N . SER A 1 111 ? -13.386 -1.667 17.472 1.00 86.62 111 SER A N 1
ATOM 874 C CA . SER A 1 111 ? -13.310 -3.108 17.221 1.00 86.62 111 SER A CA 1
ATOM 875 C C . SER A 1 111 ? -12.432 -3.424 16.003 1.00 86.62 111 SER A C 1
ATOM 877 O O . SER A 1 111 ? -12.192 -2.563 15.151 1.00 86.62 111 SER A O 1
ATOM 879 N N . ASP A 1 112 ? -11.996 -4.680 15.868 1.00 86.38 112 ASP A N 1
ATOM 880 C CA . ASP A 1 112 ? -11.199 -5.129 14.714 1.00 86.38 112 ASP A CA 1
ATOM 881 C C . ASP A 1 112 ? -11.905 -4.862 13.374 1.00 86.38 112 ASP A C 1
ATOM 883 O O . ASP A 1 112 ? -11.279 -4.417 12.408 1.00 86.38 112 ASP A O 1
ATOM 887 N N . ALA A 1 113 ? -13.229 -5.036 13.332 1.00 85.69 113 ALA A N 1
ATOM 888 C CA . ALA A 1 113 ? -14.040 -4.743 12.153 1.00 85.69 113 ALA A CA 1
ATOM 889 C C . ALA A 1 113 ? -14.035 -3.244 11.799 1.00 85.69 113 ALA A C 1
ATOM 891 O O . ALA A 1 113 ? -13.876 -2.874 10.633 1.00 85.69 113 ALA A O 1
ATOM 892 N N . GLU A 1 114 ? -14.176 -2.364 12.794 1.00 83.19 114 GLU A N 1
ATOM 893 C CA . GLU A 1 114 ? -14.162 -0.912 12.583 1.00 83.19 114 GLU A CA 1
ATOM 894 C C . GLU A 1 114 ? -12.794 -0.423 12.105 1.00 83.19 114 GLU A C 1
ATOM 896 O O . GLU A 1 114 ? -12.725 0.416 11.199 1.00 83.19 114 GLU A O 1
ATOM 901 N N . VAL A 1 115 ? -11.706 -0.980 12.648 1.00 85.88 115 VAL A N 1
ATOM 902 C CA . VAL A 1 115 ? -10.350 -0.663 12.184 1.00 85.88 115 VAL A CA 1
ATOM 903 C C . VAL A 1 115 ? -10.139 -1.153 10.759 1.00 85.88 115 VAL A C 1
ATOM 905 O O . VAL A 1 115 ? -9.652 -0.382 9.932 1.00 85.88 115 VAL A O 1
ATOM 908 N N . GLY A 1 116 ? -10.580 -2.368 10.428 1.00 84.38 116 GLY A N 1
ATOM 909 C CA . GLY A 1 116 ? -10.551 -2.883 9.058 1.00 84.38 116 GLY A CA 1
ATOM 910 C C . GLY A 1 116 ? -11.281 -1.957 8.080 1.00 84.38 116 GLY A C 1
ATOM 911 O O . GLY A 1 116 ? -10.710 -1.528 7.074 1.00 84.38 116 GLY A O 1
ATOM 912 N N . ILE A 1 117 ? -12.507 -1.535 8.410 1.00 83.94 117 ILE A N 1
ATOM 913 C CA . ILE A 1 117 ? -13.280 -0.579 7.596 1.00 83.94 117 ILE A CA 1
ATOM 914 C C . ILE A 1 117 ? -12.536 0.755 7.446 1.00 83.94 117 ILE A C 1
ATOM 916 O O . ILE A 1 117 ? -12.521 1.339 6.353 1.00 83.94 117 ILE A O 1
ATOM 920 N N . ALA A 1 118 ? -11.934 1.258 8.524 1.00 84.19 118 ALA A N 1
ATOM 921 C CA . ALA A 1 118 ? -11.198 2.513 8.501 1.00 84.19 118 ALA A CA 1
ATOM 922 C C . ALA A 1 118 ? -9.955 2.424 7.606 1.00 84.19 118 ALA A C 1
ATOM 924 O O . ALA A 1 118 ? -9.729 3.301 6.770 1.00 84.19 118 ALA A O 1
ATOM 925 N N . LEU A 1 119 ? -9.189 1.340 7.716 1.00 85.19 119 LEU A N 1
ATOM 926 C CA . LEU A 1 119 ? -8.002 1.090 6.902 1.00 85.19 119 LEU A CA 1
ATOM 927 C C . LEU A 1 119 ? -8.343 0.874 5.427 1.00 85.19 119 LEU A C 1
ATOM 929 O O . LEU A 1 119 ? -7.631 1.382 4.561 1.00 85.19 119 LEU A O 1
ATOM 933 N N . CYS A 1 120 ? -9.472 0.231 5.126 1.00 83.38 120 CYS A N 1
ATOM 934 C CA . CYS A 1 120 ? -9.977 0.096 3.760 1.00 83.38 120 CYS A CA 1
ATOM 935 C C . CYS A 1 120 ? -10.307 1.443 3.115 1.00 83.38 120 CYS A C 1
ATOM 937 O O . CYS A 1 120 ? -10.054 1.648 1.928 1.00 83.38 120 CYS A O 1
ATOM 939 N N . LYS A 1 121 ? -10.878 2.373 3.886 1.00 81.69 121 LYS A N 1
ATOM 940 C CA . LYS A 1 121 ? -11.317 3.684 3.386 1.00 81.69 121 LYS A CA 1
ATOM 941 C C . LYS A 1 121 ? -10.206 4.727 3.396 1.00 81.69 121 LYS A C 1
ATOM 943 O O . LYS A 1 121 ? -10.187 5.616 2.544 1.00 81.69 121 LYS A O 1
ATOM 948 N N . ALA A 1 122 ? -9.296 4.640 4.358 1.00 83.75 122 ALA A N 1
ATOM 949 C CA . ALA A 1 122 ? -8.219 5.594 4.555 1.00 83.75 122 ALA A CA 1
ATOM 950 C C . ALA A 1 122 ? -6.906 4.896 4.958 1.00 83.75 122 ALA A C 1
ATOM 952 O O . ALA A 1 122 ? -6.418 5.096 6.072 1.00 83.75 122 ALA A O 1
ATOM 953 N N . PRO A 1 123 ? -6.253 4.174 4.028 1.00 84.31 123 PRO A N 1
ATOM 954 C CA . PRO A 1 123 ? -4.984 3.497 4.305 1.00 84.31 123 PRO A CA 1
ATOM 955 C C . PRO A 1 123 ? -3.888 4.424 4.848 1.00 84.31 123 PRO A C 1
ATOM 957 O O . PRO A 1 123 ? -3.029 4.019 5.628 1.00 84.31 123 PRO A O 1
ATOM 960 N N . MET A 1 124 ? -3.940 5.708 4.473 1.00 83.25 124 MET A N 1
ATOM 961 C CA . MET A 1 124 ? -2.952 6.705 4.883 1.00 83.25 124 MET A CA 1
ATOM 962 C C . MET A 1 124 ? -2.945 7.007 6.385 1.00 83.25 124 MET A C 1
ATOM 964 O O . MET A 1 124 ? -1.988 7.616 6.855 1.00 83.25 124 MET A O 1
ATOM 968 N N . VAL A 1 125 ? -3.957 6.572 7.144 1.00 83.12 125 VAL A N 1
ATOM 969 C CA . VAL A 1 125 ? -3.959 6.660 8.614 1.00 83.12 125 VAL A CA 1
ATOM 970 C C . VAL A 1 125 ? -2.741 5.935 9.202 1.00 83.12 125 VAL A C 1
ATOM 972 O O . VAL A 1 125 ? -2.141 6.434 10.151 1.00 83.12 125 VAL A O 1
ATOM 975 N N . LEU A 1 126 ? -2.283 4.846 8.570 1.00 83.56 126 LEU A N 1
ATOM 976 C CA . LEU A 1 126 ? -1.070 4.126 8.973 1.00 83.56 126 LEU A CA 1
ATOM 977 C C . LEU A 1 126 ? 0.218 4.924 8.748 1.00 83.56 126 LEU A C 1
ATOM 979 O O . LEU A 1 126 ? 1.219 4.651 9.404 1.00 83.56 126 LEU A O 1
ATOM 983 N N . ALA A 1 127 ? 0.224 5.924 7.868 1.00 78.88 127 ALA A N 1
ATOM 984 C CA . ALA A 1 127 ? 1.402 6.762 7.640 1.00 78.88 127 ALA A CA 1
ATOM 985 C C . ALA A 1 127 ? 1.488 7.959 8.600 1.00 78.88 127 ALA A C 1
ATOM 987 O O . ALA A 1 127 ? 2.532 8.600 8.678 1.00 78.88 127 ALA A O 1
ATOM 988 N N . LEU A 1 128 ? 0.418 8.272 9.340 1.00 79.62 128 LEU A N 1
ATOM 989 C CA . LEU A 1 128 ? 0.404 9.399 10.274 1.00 79.62 128 LEU A CA 1
ATOM 990 C C . LEU A 1 128 ? 1.250 9.092 11.521 1.00 79.62 128 LEU A C 1
ATOM 992 O O . LEU A 1 128 ? 1.374 7.933 11.935 1.00 79.62 128 LEU A O 1
ATOM 996 N N . SER A 1 129 ? 1.845 10.128 12.120 1.00 77.31 129 SER A N 1
ATOM 997 C CA . SER A 1 129 ? 2.501 10.011 13.427 1.00 77.31 129 SER A CA 1
ATOM 998 C C . SER A 1 129 ? 1.463 9.823 14.535 1.00 77.31 129 SER A C 1
ATOM 1000 O O . SER A 1 129 ? 0.309 10.233 14.382 1.00 77.31 129 SER A O 1
ATOM 1002 N N . LYS A 1 130 ? 1.876 9.222 15.659 1.00 77.19 130 LYS A N 1
ATOM 1003 C CA . LYS A 1 130 ? 1.010 9.054 16.836 1.00 77.19 130 LYS A CA 1
ATOM 1004 C C . LYS A 1 130 ? 0.481 10.406 17.324 1.00 77.19 130 LYS A C 1
ATOM 1006 O O . LYS A 1 130 ? -0.725 10.562 17.448 1.00 77.19 130 LYS A O 1
ATOM 1011 N N . ASP A 1 131 ? 1.345 11.417 17.423 1.00 75.75 131 ASP A N 1
ATOM 1012 C CA . ASP A 1 131 ? 0.954 12.772 17.842 1.00 75.75 131 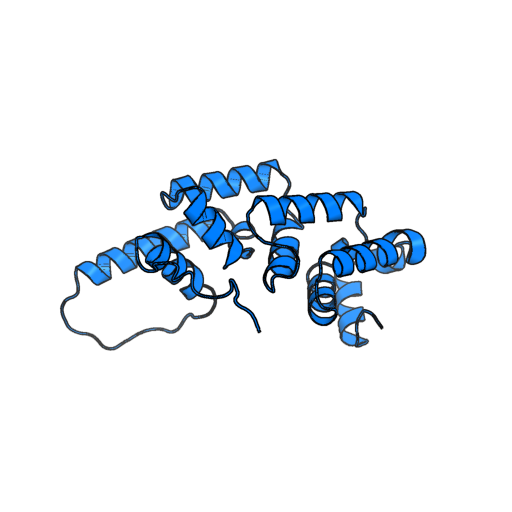ASP A CA 1
ATOM 1013 C C . ASP A 1 131 ? -0.103 13.396 16.925 1.00 75.75 131 ASP A C 1
ATOM 1015 O O . ASP A 1 131 ? -1.030 14.064 17.378 1.00 75.75 131 ASP A O 1
ATOM 1019 N N . LEU A 1 132 ? 0.008 13.180 15.609 1.00 75.44 132 LEU A N 1
ATOM 1020 C CA . LEU A 1 132 ? -0.966 13.705 14.657 1.00 75.44 132 LEU A CA 1
ATOM 1021 C C . LEU A 1 132 ? -2.298 12.952 14.734 1.00 75.44 132 LEU A C 1
ATOM 1023 O O . LEU A 1 132 ? -3.349 13.562 14.531 1.00 75.44 132 LEU A O 1
ATOM 1027 N N . LEU A 1 133 ? -2.264 11.648 15.014 1.00 76.06 133 LEU A N 1
ATOM 1028 C CA . LEU A 1 133 ? -3.463 10.852 15.273 1.00 76.06 133 LEU A CA 1
ATOM 1029 C C . LEU A 1 133 ? -4.151 11.307 16.559 1.00 76.06 133 LEU A C 1
ATOM 1031 O O . LEU A 1 133 ? -5.360 11.520 16.527 1.00 76.06 133 LEU A O 1
ATOM 1035 N N . GLN A 1 134 ? -3.388 11.542 17.626 1.00 74.06 134 GLN A N 1
ATOM 1036 C CA . GLN A 1 134 ? -3.888 12.031 18.907 1.00 74.06 134 GLN A CA 1
ATOM 1037 C C . GLN A 1 134 ? -4.507 13.427 18.786 1.00 74.06 134 GLN A C 1
ATOM 1039 O O . GLN A 1 134 ? -5.663 13.627 19.135 1.00 74.06 134 GLN A O 1
ATOM 1044 N N . ARG A 1 135 ? -3.810 14.387 18.169 1.00 74.06 135 ARG A N 1
ATOM 1045 C CA . ARG A 1 135 ? -4.377 15.730 17.936 1.00 74.06 135 ARG A CA 1
ATOM 1046 C C . ARG A 1 135 ? -5.661 15.675 17.109 1.00 74.06 135 ARG A C 1
ATOM 1048 O O . ARG A 1 135 ? -6.589 16.448 17.330 1.00 74.06 135 ARG A O 1
ATOM 1055 N N . LYS A 1 136 ? -5.725 14.766 16.128 1.00 69.69 136 LYS A N 1
ATOM 1056 C CA . LYS A 1 136 ? -6.937 14.555 15.327 1.00 69.69 136 LYS A CA 1
ATOM 1057 C C . LYS A 1 136 ? -8.046 13.881 16.133 1.00 69.69 136 LYS A C 1
ATOM 1059 O O . LYS A 1 136 ? -9.198 14.242 15.920 1.00 69.69 136 LYS A O 1
ATOM 1064 N N . SER A 1 137 ? -7.739 12.933 17.016 1.00 67.94 137 SER A N 1
ATOM 1065 C CA . SER A 1 137 ? -8.738 12.264 17.854 1.00 67.94 137 SER A CA 1
ATOM 1066 C C . SER A 1 137 ? -9.305 13.214 18.906 1.00 67.94 137 SER A C 1
ATOM 1068 O O . SER A 1 137 ? -10.522 13.337 18.993 1.00 67.94 137 SER A O 1
ATOM 1070 N N . GLU A 1 138 ? -8.454 13.959 19.612 1.00 67.38 138 GLU A N 1
ATOM 1071 C CA . GLU A 1 138 ? -8.836 14.984 20.590 1.00 67.38 138 GLU A CA 1
ATOM 1072 C C . GLU A 1 138 ? -9.732 16.049 19.955 1.00 67.38 138 GLU A C 1
ATOM 1074 O O . GLU A 1 138 ? -10.789 16.376 20.493 1.00 67.38 138 GLU A O 1
ATOM 1079 N N . PHE A 1 139 ? -9.373 16.528 18.759 1.00 61.19 139 PHE A N 1
ATOM 1080 C CA . PHE A 1 139 ? -10.198 17.476 18.015 1.00 61.19 139 PHE A CA 1
ATOM 1081 C C . PHE A 1 139 ? -11.563 16.886 17.623 1.00 61.19 139 PHE A C 1
ATOM 1083 O O . PHE A 1 139 ? -12.585 17.546 17.779 1.00 61.19 139 PHE A O 1
ATOM 1090 N N . LEU A 1 140 ? -11.608 15.638 17.143 1.00 58.41 140 LEU A N 1
ATOM 1091 C CA . LEU A 1 140 ? -12.864 14.975 16.766 1.00 58.41 140 LEU A CA 1
ATOM 1092 C C . LEU A 1 140 ? -13.765 14.701 17.978 1.00 58.41 140 LEU A C 1
ATOM 1094 O O . LEU A 1 140 ? -14.984 14.852 17.886 1.00 58.41 140 LEU A O 1
ATOM 1098 N N . ILE A 1 141 ? -13.175 14.321 19.113 1.00 59.34 141 ILE A N 1
ATOM 1099 C CA . ILE A 1 141 ? -13.887 14.124 20.378 1.00 59.34 141 ILE A CA 1
ATOM 1100 C C . ILE A 1 141 ? -14.434 15.470 20.868 1.00 59.34 141 ILE A C 1
ATOM 1102 O O . ILE A 1 141 ? -15.630 15.556 21.150 1.00 59.34 141 ILE A O 1
ATOM 1106 N N . SER A 1 142 ? -13.611 16.523 20.863 1.00 57.88 142 SER A N 1
ATOM 1107 C CA . SER A 1 142 ? -13.996 17.892 21.225 1.00 57.88 142 SER A CA 1
ATOM 1108 C C . SER A 1 142 ? -15.140 18.422 20.351 1.00 57.88 142 SER A C 1
ATOM 1110 O O . SER A 1 142 ? -16.177 18.816 20.879 1.00 57.88 142 SER A O 1
ATOM 1112 N N . GLU A 1 143 ? -15.048 18.311 19.020 1.00 48.59 143 GLU A N 1
ATOM 1113 C CA . GLU A 1 143 ? -16.139 18.694 18.113 1.00 48.59 143 GLU A CA 1
ATOM 1114 C C . GLU A 1 143 ? -17.422 17.886 18.356 1.00 48.59 143 GLU A C 1
ATOM 1116 O O . GLU A 1 143 ? -18.518 18.446 18.331 1.00 48.59 143 GLU A O 1
ATOM 1121 N N . SER A 1 144 ? -17.314 16.575 18.596 1.00 43.16 144 SER A N 1
ATOM 1122 C CA . SER A 1 144 ? -18.482 15.719 18.848 1.00 43.16 144 SER A CA 1
ATOM 1123 C C . SER A 1 144 ? -19.161 16.002 20.195 1.00 43.16 144 SER A C 1
ATOM 1125 O O . SER A 1 144 ? -20.371 15.804 20.327 1.00 43.16 144 SER A O 1
ATOM 1127 N N . CYS A 1 145 ? -18.407 16.502 21.179 1.00 35.81 145 CYS A N 1
ATOM 1128 C CA . CYS A 1 145 ? -18.935 17.011 22.443 1.00 35.81 145 CYS A CA 1
ATOM 1129 C C . CYS A 1 145 ? -19.573 18.394 22.270 1.00 35.81 145 CYS A C 1
ATOM 1131 O O . CYS A 1 145 ? -20.666 18.621 22.787 1.00 35.81 145 CYS A O 1
ATOM 1133 N N . CYS A 1 146 ? -18.960 19.283 21.485 1.00 42.12 146 CYS A N 1
ATOM 1134 C CA . CYS A 1 146 ? -19.524 20.593 21.162 1.00 42.12 146 CYS A CA 1
ATOM 1135 C C . CYS A 1 146 ? -20.853 20.456 20.402 1.00 42.12 146 CYS A C 1
ATOM 1137 O O . CYS A 1 146 ? -21.839 21.103 20.741 1.00 42.12 146 CYS A O 1
ATOM 1139 N N . GLN A 1 147 ? -20.955 19.529 19.450 1.00 42.56 147 GLN A N 1
ATOM 1140 C CA . GLN A 1 147 ? -22.187 19.334 18.679 1.00 42.56 147 GLN A CA 1
ATOM 1141 C C . GLN A 1 147 ? -23.345 18.744 19.507 1.00 42.56 147 GLN A C 1
ATOM 1143 O O . GLN A 1 147 ? -24.502 18.875 19.119 1.00 42.56 147 GLN A O 1
ATOM 1148 N N . ARG A 1 148 ? -23.057 18.152 20.677 1.00 30.67 148 ARG A N 1
ATOM 1149 C CA . ARG A 1 148 ? -24.069 17.695 21.644 1.00 30.67 148 ARG A CA 1
ATOM 1150 C C . ARG A 1 148 ? -24.539 18.803 22.601 1.00 30.67 148 ARG A C 1
ATOM 1152 O O . ARG A 1 148 ? -25.461 18.566 23.374 1.00 30.67 148 ARG A O 1
ATOM 1159 N N . ARG A 1 149 ? -23.912 19.987 22.563 1.00 33.75 149 ARG A N 1
ATOM 1160 C CA . ARG A 1 149 ? -24.151 21.093 23.507 1.00 33.75 149 ARG A CA 1
ATOM 1161 C C . ARG A 1 149 ? -24.555 22.422 22.859 1.00 33.75 149 ARG A C 1
ATOM 1163 O O . ARG A 1 149 ? -25.023 23.298 23.576 1.00 33.75 149 ARG A O 1
ATOM 1170 N N . TYR A 1 150 ? -24.455 22.564 21.537 1.00 38.84 150 TYR A N 1
ATOM 1171 C CA . TYR A 1 150 ? -24.900 23.767 20.825 1.00 38.84 150 TYR A CA 1
ATOM 1172 C C . TYR A 1 150 ? -26.209 23.525 20.076 1.00 38.84 150 TYR A C 1
ATOM 1174 O O . TYR A 1 150 ? -26.249 23.239 18.881 1.00 38.84 150 TYR A O 1
ATOM 1182 N N . SER A 1 151 ? -27.295 23.668 20.831 1.00 40.34 151 SER A N 1
ATOM 1183 C CA . SER A 1 151 ? -28.563 24.153 20.303 1.00 40.34 151 SER A CA 1
ATOM 1184 C C . SER A 1 151 ? -28.406 25.661 20.051 1.00 40.34 151 SER A C 1
ATOM 1186 O O . SER A 1 151 ? -28.146 26.412 20.985 1.00 40.34 151 SER A O 1
ATOM 1188 N N . TRP A 1 152 ? -28.548 26.057 18.783 1.00 35.34 152 TRP A N 1
ATOM 1189 C CA . TRP A 1 152 ? -28.645 27.421 18.237 1.00 35.34 152 TRP A CA 1
ATOM 1190 C C . TRP A 1 152 ? -27.405 28.338 18.218 1.00 35.34 152 TRP A C 1
ATOM 1192 O O . TRP A 1 152 ? -26.746 28.589 19.218 1.00 35.34 152 TRP A O 1
ATOM 1202 N N . ARG A 1 153 ? -27.238 28.955 17.034 1.00 38.66 153 ARG A N 1
ATOM 1203 C CA . ARG A 1 153 ? -26.458 30.164 16.696 1.00 38.66 153 ARG A CA 1
ATOM 1204 C C . ARG A 1 153 ? -24.931 30.019 16.701 1.00 38.66 153 ARG A C 1
ATOM 1206 O O . ARG A 1 153 ? -24.274 30.213 17.708 1.00 38.66 153 ARG A O 1
ATOM 1213 N N . SER A 1 154 ? -24.352 29.844 15.515 1.00 32.44 154 SER A N 1
ATOM 1214 C CA . SER A 1 154 ? -23.681 30.956 14.824 1.00 32.44 154 SER A CA 1
ATOM 1215 C C . SER A 1 154 ? -23.084 30.473 13.500 1.00 32.44 154 SER A C 1
ATOM 1217 O O . SER A 1 154 ? -22.422 29.438 13.428 1.00 32.44 154 SER A O 1
ATOM 1219 N N . SER A 1 155 ? -23.359 31.241 12.450 1.00 42.81 155 SER A N 1
ATOM 1220 C CA . SER A 1 155 ? -22.661 31.213 11.167 1.00 42.81 155 SER A CA 1
ATOM 1221 C C . SER A 1 155 ? -21.180 31.465 11.433 1.00 42.81 155 SER A C 1
ATOM 1223 O O . SER A 1 155 ? -20.914 32.469 12.063 1.00 42.81 155 SER A O 1
ATOM 1225 N N . TYR A 1 156 ? -20.269 30.550 11.080 1.00 37.25 156 TYR A N 1
ATOM 1226 C CA . TYR A 1 156 ? -18.869 30.763 10.648 1.00 37.25 156 TYR A CA 1
ATOM 1227 C C . TYR A 1 156 ? -18.132 29.412 10.713 1.00 37.25 156 TYR A C 1
ATOM 1229 O O . TYR A 1 156 ? -17.778 28.920 11.781 1.00 37.25 156 TYR A O 1
ATOM 1237 N N . ALA A 1 157 ? -17.889 28.799 9.552 1.00 33.94 157 ALA A N 1
ATOM 1238 C CA . ALA A 1 157 ? -17.073 27.593 9.419 1.00 33.94 157 ALA A CA 1
ATOM 1239 C C . ALA A 1 157 ? -15.767 27.937 8.684 1.00 33.94 157 ALA A C 1
ATOM 1241 O O . ALA A 1 157 ? -15.840 28.339 7.521 1.00 33.94 157 ALA A O 1
ATOM 1242 N N . PRO A 1 158 ? -14.570 27.740 9.272 1.00 38.31 158 PRO A N 1
ATOM 1243 C CA . PRO A 1 158 ? -13.337 27.783 8.508 1.00 38.31 158 PRO A CA 1
ATOM 1244 C C . PRO A 1 158 ? -13.082 26.420 7.862 1.00 38.31 158 PRO A C 1
ATOM 1246 O O . PRO A 1 158 ? -12.924 25.378 8.500 1.00 38.31 158 PRO A O 1
ATOM 1249 N N . THR A 1 159 ? -13.015 26.453 6.541 1.00 43.88 159 THR A N 1
ATOM 1250 C CA . THR A 1 159 ? -12.629 25.368 5.648 1.00 43.88 159 THR A CA 1
ATOM 1251 C C . THR A 1 159 ? -11.193 24.896 5.890 1.00 43.88 159 THR A C 1
ATOM 1253 O O . THR A 1 159 ? -10.236 25.568 5.514 1.00 43.88 159 THR A O 1
ATOM 1256 N N . ARG A 1 160 ? -11.032 23.667 6.399 1.00 32.62 160 ARG A N 1
ATOM 1257 C CA . ARG A 1 160 ? -9.848 22.820 6.151 1.00 32.62 160 ARG A CA 1
ATOM 1258 C C . ARG A 1 160 ? -10.273 21.396 5.767 1.00 32.62 160 ARG A C 1
ATOM 1260 O O . ARG A 1 160 ? -10.125 20.438 6.521 1.00 32.62 160 ARG A O 1
ATOM 1267 N N . LYS A 1 161 ? -10.809 21.253 4.550 1.00 43.59 161 LYS A N 1
ATOM 1268 C CA . LYS A 1 161 ? -10.932 19.960 3.845 1.00 43.59 161 LYS A CA 1
ATOM 1269 C C . LYS A 1 161 ? -9.530 19.623 3.301 1.00 43.59 161 LYS A C 1
ATOM 1271 O O . LYS A 1 161 ? -8.872 20.498 2.762 1.00 43.59 161 LYS A O 1
ATOM 1276 N N . LEU A 1 162 ? -8.952 18.432 3.488 1.00 36.94 162 LEU A N 1
ATOM 1277 C CA . LEU A 1 162 ? -9.214 17.284 2.603 1.00 36.94 162 LEU A CA 1
ATOM 1278 C C . LEU A 1 162 ? -8.786 15.902 3.171 1.00 36.94 162 LEU A C 1
ATOM 1280 O O . LEU A 1 162 ? -8.924 14.901 2.483 1.00 36.94 162 LEU A O 1
ATOM 1284 N N . HIS A 1 163 ? -8.355 15.785 4.433 1.00 46.97 163 HIS A N 1
ATOM 1285 C CA . HIS A 1 163 ? -8.202 14.470 5.111 1.00 46.97 163 HIS A CA 1
ATOM 1286 C C . HIS A 1 163 ? -9.057 14.328 6.382 1.00 46.97 163 HIS A C 1
ATOM 1288 O O . HIS A 1 163 ? -9.139 13.257 6.978 1.00 46.97 163 HIS A O 1
ATOM 1294 N N . HIS A 1 164 ? -9.695 15.419 6.806 1.00 44.31 164 HIS A N 1
ATOM 1295 C CA . HIS A 1 164 ? -10.459 15.517 8.046 1.00 44.31 164 HIS A CA 1
ATOM 1296 C C . HIS A 1 164 ? -11.845 14.850 7.947 1.00 44.31 164 HIS A C 1
ATOM 1298 O O . HIS A 1 164 ? -12.278 14.175 8.879 1.00 44.31 164 HIS A O 1
ATOM 1304 N N . ASN A 1 165 ? -12.482 14.918 6.772 1.00 45.19 165 ASN A N 1
ATOM 1305 C CA . ASN A 1 165 ? -13.785 14.291 6.548 1.00 45.19 165 ASN A CA 1
ATOM 1306 C C . ASN A 1 165 ? -13.729 12.766 6.618 1.00 45.19 165 ASN A C 1
ATOM 1308 O O . ASN A 1 165 ? -14.701 12.163 7.057 1.00 45.19 165 ASN A O 1
ATOM 1312 N N . SER A 1 166 ? -12.618 12.130 6.239 1.00 51.97 166 SER A N 1
ATOM 1313 C CA . SER A 1 166 ? -12.554 10.668 6.224 1.00 51.97 166 SER A CA 1
ATOM 1314 C C . SER A 1 166 ? -12.606 10.101 7.640 1.00 51.97 166 SER A C 1
ATOM 1316 O O . SER A 1 166 ? -13.421 9.227 7.885 1.00 51.97 166 SER A O 1
ATOM 1318 N N . LEU A 1 167 ? -11.826 10.627 8.595 1.00 55.50 167 LEU A N 1
ATOM 1319 C CA . LEU A 1 167 ? -11.830 10.135 9.985 1.00 55.50 167 LEU A CA 1
ATOM 1320 C C . LEU A 1 167 ? -13.148 10.433 10.706 1.00 55.50 167 LEU A C 1
ATOM 1322 O O . LEU A 1 167 ? -13.690 9.541 11.350 1.00 55.50 167 LEU A O 1
ATOM 1326 N N . LYS A 1 168 ? -13.716 11.633 10.521 1.00 53.91 168 LYS A N 1
ATOM 1327 C CA . LYS A 1 168 ? -15.026 11.998 11.086 1.00 53.91 168 LYS A CA 1
ATOM 1328 C C . LYS A 1 168 ? -16.150 11.116 10.529 1.00 53.91 168 LYS A C 1
ATOM 1330 O O . LYS A 1 168 ? -16.934 10.563 11.293 1.00 53.91 168 LYS A O 1
ATOM 1335 N N . THR A 1 169 ? -16.176 10.902 9.210 1.00 53.94 169 THR A N 1
ATOM 1336 C CA . THR A 1 169 ? -17.142 10.000 8.554 1.00 53.94 169 THR A CA 1
ATOM 1337 C C . THR A 1 169 ? -16.922 8.540 8.959 1.00 53.94 169 THR A C 1
ATOM 1339 O O . THR A 1 169 ? -17.889 7.803 9.131 1.00 53.94 169 THR A O 1
ATOM 1342 N N . MET A 1 170 ? -15.669 8.103 9.133 1.00 57.84 170 MET A N 1
ATOM 1343 C CA . MET A 1 170 ? -15.342 6.753 9.604 1.00 57.84 170 MET A CA 1
ATOM 1344 C C . MET A 1 170 ? -15.813 6.548 11.048 1.00 57.84 170 MET A C 1
ATOM 1346 O O . MET A 1 170 ? -16.489 5.561 11.306 1.00 57.84 170 MET A O 1
ATOM 1350 N N . GLN A 1 171 ? -15.580 7.509 11.949 1.00 59.75 171 GLN A N 1
ATOM 1351 C CA . GLN A 1 171 ? -16.026 7.444 13.345 1.00 59.75 171 GLN A CA 1
ATOM 1352 C C . GLN A 1 171 ? -17.558 7.512 13.483 1.00 59.75 171 GLN A C 1
ATOM 1354 O O . GLN A 1 171 ? -18.125 6.822 14.324 1.00 59.75 171 GLN A O 1
ATOM 1359 N N . GLN A 1 172 ? -18.240 8.308 12.651 1.00 54.28 172 GLN A N 1
ATOM 1360 C CA . GLN A 1 172 ? -19.708 8.383 12.627 1.00 54.28 172 GLN A CA 1
ATOM 1361 C C . GLN A 1 172 ? -20.365 7.116 12.060 1.00 54.28 172 GLN A C 1
ATOM 1363 O O . GLN A 1 172 ? -21.425 6.724 12.538 1.00 54.28 172 GLN A O 1
ATOM 1368 N N . ARG A 1 173 ? -19.755 6.465 11.058 1.00 50.31 173 ARG A N 1
ATOM 1369 C CA . ARG A 1 173 ? -20.287 5.221 10.471 1.00 50.31 173 ARG A CA 1
ATOM 1370 C C . ARG A 1 173 ? -19.983 3.985 11.319 1.00 50.31 173 ARG A C 1
ATOM 1372 O O . ARG A 1 173 ? -20.826 3.100 11.375 1.00 50.31 173 ARG A O 1
ATOM 1379 N N . ALA A 1 174 ? -18.828 3.960 11.987 1.00 50.66 174 ALA A N 1
ATOM 1380 C CA . ALA A 1 174 ? -18.442 2.938 12.962 1.00 50.66 174 ALA A CA 1
ATOM 1381 C C . ALA A 1 174 ? -19.439 2.884 14.141 1.00 50.66 174 ALA A C 1
ATOM 1383 O O . ALA A 1 174 ? -19.998 1.838 14.442 1.00 50.66 174 ALA A O 1
ATOM 1384 N N . LYS A 1 175 ? -19.827 4.051 14.678 1.00 46.72 175 LYS A N 1
ATOM 1385 C CA . LYS A 1 175 ? -20.788 4.188 15.792 1.00 46.72 175 LYS A CA 1
ATOM 1386 C C . LYS A 1 175 ? -22.274 3.938 15.444 1.00 46.72 175 LYS A C 1
ATOM 1388 O O . LYS A 1 175 ? -23.142 4.353 16.205 1.00 46.72 175 LYS A O 1
ATOM 1393 N N . GLY A 1 176 ? -22.590 3.263 14.335 1.00 40.66 176 GLY A N 1
ATOM 1394 C CA . GLY A 1 176 ? -23.951 2.766 14.072 1.00 40.66 176 GLY A CA 1
ATOM 1395 C C . GLY A 1 176 ? -24.802 3.587 13.098 1.00 40.66 176 GLY A C 1
ATOM 1396 O O . GLY A 1 176 ? -25.923 3.976 13.418 1.00 40.66 176 GLY A O 1
ATOM 1397 N N . LYS A 1 177 ? -24.319 3.798 11.866 1.00 47.75 177 LYS A N 1
ATOM 1398 C CA . LYS A 1 177 ? -25.195 4.133 10.725 1.00 47.75 177 LYS A CA 1
ATOM 1399 C C . LYS A 1 177 ? -24.589 3.653 9.407 1.00 47.75 177 LYS A C 1
ATOM 1401 O O . LYS A 1 177 ? -23.911 4.407 8.718 1.00 47.75 177 LYS A O 1
ATOM 1406 N N . CYS A 1 178 ? -24.807 2.375 9.111 1.00 35.81 178 CYS A N 1
ATOM 1407 C CA . CYS A 1 178 ? -25.090 1.819 7.784 1.00 35.81 178 CYS A CA 1
ATOM 1408 C C . CYS A 1 178 ? -25.356 0.321 7.977 1.00 35.81 178 CYS A C 1
ATOM 1410 O O . CYS A 1 178 ? -24.422 -0.437 8.229 1.00 35.81 178 CYS A O 1
ATOM 1412 N N . ARG A 1 179 ? -26.625 -0.089 7.850 1.00 31.17 179 ARG A N 1
ATOM 1413 C CA . ARG A 1 179 ? -26.938 -1.456 7.427 1.00 31.17 179 ARG A CA 1
ATOM 1414 C C . ARG A 1 179 ? -26.238 -1.658 6.082 1.00 31.17 179 ARG A C 1
ATOM 1416 O O . ARG A 1 179 ? -26.287 -0.769 5.230 1.00 31.17 179 ARG A O 1
ATOM 1423 N N . LEU A 1 180 ? -25.515 -2.760 5.937 1.00 33.50 180 LEU A N 1
ATOM 1424 C CA . LEU A 1 180 ? -25.139 -3.248 4.620 1.00 33.50 180 LEU A CA 1
ATOM 1425 C C . LEU A 1 180 ? -26.424 -3.814 4.022 1.00 33.50 180 LEU A C 1
ATOM 1427 O O . LEU A 1 180 ? -26.776 -4.953 4.322 1.00 33.50 180 LEU A O 1
ATOM 1431 N N . ASP A 1 181 ? -27.141 -3.005 3.240 1.00 25.48 181 ASP A N 1
ATOM 1432 C CA . ASP A 1 181 ? -28.089 -3.567 2.283 1.00 25.48 181 ASP A CA 1
ATOM 1433 C C . ASP A 1 181 ? -27.262 -4.431 1.335 1.00 25.48 181 ASP A C 1
ATOM 1435 O O . ASP A 1 181 ? -26.415 -3.960 0.569 1.00 25.48 181 ASP A O 1
ATOM 1439 N N . SER A 1 182 ? -27.429 -5.727 1.549 1.00 36.22 182 SER A N 1
ATOM 1440 C CA . SER A 1 182 ? -26.849 -6.810 0.788 1.00 36.22 182 SER A CA 1
ATOM 1441 C C . SER A 1 182 ? -27.964 -7.260 -0.137 1.00 36.22 182 SER A C 1
ATOM 1443 O O . SER A 1 182 ? -28.775 -8.065 0.278 1.00 36.22 182 SER A O 1
ATOM 1445 N N . ASP A 1 183 ? -28.041 -6.668 -1.325 1.00 28.64 183 ASP A N 1
ATOM 1446 C CA . ASP A 1 183 ? -28.977 -6.997 -2.407 1.00 28.64 183 ASP A CA 1
ATOM 1447 C C . ASP A 1 183 ? -28.372 -6.354 -3.675 1.00 28.64 183 ASP A C 1
ATOM 1449 O O . ASP A 1 183 ? -28.055 -5.169 -3.667 1.00 28.64 183 ASP A O 1
ATOM 1453 N N . LEU A 1 184 ? -28.071 -7.008 -4.796 1.00 30.14 184 LEU A N 1
ATOM 1454 C CA . LEU A 1 184 ? -28.448 -8.301 -5.346 1.00 30.14 184 LEU A CA 1
ATOM 1455 C C . LEU A 1 184 ? -27.298 -8.787 -6.242 1.00 30.14 184 LEU A C 1
ATOM 1457 O O . LEU A 1 184 ? -26.858 -8.035 -7.110 1.00 30.14 184 LEU A O 1
ATOM 1461 N N . HIS A 1 185 ? -26.889 -10.049 -6.119 1.00 28.95 185 HIS A N 1
ATOM 1462 C CA . HIS A 1 185 ? -26.959 -10.940 -7.279 1.00 28.95 185 HIS A CA 1
ATOM 1463 C C . HIS A 1 185 ? -26.839 -12.401 -6.842 1.00 28.95 185 HIS A C 1
ATOM 1465 O O . HIS A 1 185 ? -25.743 -12.939 -6.729 1.00 28.95 185 HIS A O 1
ATOM 1471 N N . GLU A 1 186 ? -27.983 -13.060 -6.665 1.00 26.39 186 GLU A N 1
ATOM 1472 C CA . GLU A 1 186 ? -28.069 -14.489 -6.948 1.00 26.39 186 GLU A CA 1
ATOM 1473 C C . GLU A 1 186 ? -29.388 -14.807 -7.671 1.00 26.39 186 GLU A C 1
ATOM 1475 O O . GLU A 1 186 ? -30.471 -14.716 -7.104 1.00 26.39 186 GLU A O 1
ATOM 1480 N N . ALA A 1 187 ? -29.210 -15.076 -8.971 1.00 31.12 187 ALA A N 1
ATOM 1481 C CA . ALA A 1 187 ? -29.919 -15.963 -9.900 1.00 31.12 187 ALA A CA 1
ATOM 1482 C C . ALA A 1 187 ? -31.457 -15.963 -10.008 1.00 31.12 187 ALA A C 1
ATOM 1484 O O . ALA A 1 187 ? -32.165 -16.094 -9.013 1.00 31.12 187 ALA A O 1
ATOM 1485 N N . ARG A 1 188 ? -31.954 -16.053 -11.261 1.00 26.34 188 ARG A N 1
ATOM 1486 C CA . ARG A 1 188 ? -32.665 -17.253 -11.772 1.00 26.34 188 ARG A CA 1
ATOM 1487 C C . ARG A 1 188 ? -33.013 -17.195 -13.288 1.00 26.34 188 ARG A C 1
ATOM 1489 O O . ARG A 1 188 ? -32.760 -16.159 -13.897 1.00 26.34 188 ARG A O 1
ATOM 1496 N N . PRO A 1 189 ? -33.453 -18.322 -13.901 1.00 34.28 189 PRO A N 1
ATOM 1497 C CA . PRO A 1 189 ? -33.117 -18.759 -15.260 1.00 34.28 189 PRO A CA 1
ATOM 1498 C C . PRO A 1 189 ? -34.246 -18.539 -16.279 1.00 34.28 189 PRO A C 1
ATOM 1500 O O . PRO A 1 189 ? -35.374 -18.225 -15.898 1.00 34.28 189 PRO A O 1
ATOM 1503 N N . VAL A 1 190 ? -33.941 -18.834 -17.547 1.00 41.97 190 VAL A N 1
ATOM 1504 C CA . VAL A 1 190 ? -34.873 -19.404 -18.536 1.00 41.97 190 VAL A CA 1
ATOM 1505 C C . VAL A 1 190 ? -34.153 -20.545 -19.240 1.00 41.97 190 VAL A C 1
ATOM 1507 O O . VAL A 1 190 ? -32.964 -20.340 -19.574 1.00 41.97 190 VAL A O 1
#

Organism: Aegilops tauschii subsp. strangulata (NCBI:txid200361)